Protein AF-A0A8H7GD10-F1 (afdb_monomer_lite)

pLDDT: mean 73.82, std 20.39, range [34.16, 98.69]

Sequence (227 aa):
MANTKSNLPPSYQVATPPPSPIRTHRPIDRIDDPHGEEPLRAGESSLTRLDVIKGLACLLAVFALSQIFFAALCTSTCQEKIENQTERELLSLRQSQEHERALLLEQNTLRERLREWDWKLKEEEQERRSLRWATPAEAKCTAYGVREYRAQLLNTAPYRFDWVDHCEKLPFTIHGHSLKTICCENVNGVSSSSLQPQAQTNAKCCCIRWYGGGGLLKATLYALLIL

Structure (mmCIF, N/CA/C/O backbone):
data_AF-A0A8H7GD10-F1
#
_entry.id   AF-A0A8H7GD10-F1
#
loop_
_atom_site.group_PDB
_atom_site.id
_atom_site.type_symbol
_atom_site.label_atom_id
_atom_site.label_alt_id
_atom_site.label_comp_id
_atom_site.label_asym_id
_atom_site.label_entity_id
_atom_site.label_seq_id
_atom_site.pdbx_PDB_ins_code
_atom_site.Cartn_x
_atom_site.Cartn_y
_atom_site.Cartn_z
_atom_site.occupancy
_atom_site.B_iso_or_equiv
_atom_site.auth_seq_id
_atom_site.auth_comp_id
_atom_site.auth_asym_id
_atom_site.auth_atom_id
_atom_site.pdbx_PDB_model_num
ATOM 1 N N . MET A 1 1 ? -4.730 -9.298 -29.998 1.00 40.53 1 MET A N 1
ATOM 2 C CA . MET A 1 1 ? -6.137 -9.199 -29.552 1.00 40.53 1 MET A CA 1
ATOM 3 C C . MET A 1 1 ? -6.275 -10.014 -28.274 1.00 40.53 1 MET A C 1
ATOM 5 O O . MET A 1 1 ? -6.390 -11.229 -28.345 1.00 40.53 1 MET A O 1
ATOM 9 N N . ALA A 1 2 ? -6.101 -9.373 -27.116 1.00 44.03 2 ALA A N 1
ATOM 10 C CA . ALA A 1 2 ? -6.136 -10.041 -25.817 1.00 44.03 2 ALA A CA 1
ATOM 11 C C . ALA A 1 2 ? -7.564 -10.000 -25.258 1.00 44.03 2 ALA A C 1
ATOM 13 O O . ALA A 1 2 ? -8.207 -8.955 -25.262 1.00 44.03 2 ALA A O 1
ATOM 14 N N . ASN A 1 3 ? -8.048 -11.169 -24.850 1.00 48.50 3 ASN A N 1
ATOM 15 C CA . ASN A 1 3 ? -9.418 -11.436 -24.441 1.00 48.50 3 ASN A CA 1
ATOM 16 C C . ASN A 1 3 ? -9.619 -10.989 -22.983 1.00 48.50 3 ASN A C 1
ATOM 18 O O . ASN A 1 3 ? -9.111 -11.621 -22.054 1.00 48.50 3 ASN A O 1
ATOM 22 N N . THR A 1 4 ? -10.311 -9.869 -22.787 1.00 50.81 4 THR A N 1
ATOM 23 C CA . THR A 1 4 ? -10.582 -9.271 -21.477 1.00 50.81 4 THR A CA 1
ATOM 24 C C . THR A 1 4 ? -11.680 -10.067 -20.767 1.00 50.81 4 THR A C 1
ATOM 26 O O . THR A 1 4 ? -12.866 -9.851 -20.997 1.00 50.81 4 THR A O 1
ATOM 29 N N . LYS A 1 5 ? -11.300 -11.014 -19.900 1.00 55.53 5 LYS A N 1
ATOM 30 C CA . LYS A 1 5 ? -12.234 -11.662 -18.965 1.00 55.53 5 LYS A CA 1
ATOM 31 C C . LYS A 1 5 ? -12.629 -10.658 -17.880 1.00 55.53 5 LYS A C 1
ATOM 33 O O . LYS A 1 5 ? -11.842 -10.355 -16.987 1.00 55.53 5 LYS A O 1
ATOM 38 N N . SER A 1 6 ? -13.844 -10.135 -17.978 1.00 61.00 6 SER A N 1
ATOM 39 C CA . SER A 1 6 ? -14.488 -9.305 -16.964 1.00 61.00 6 SER A CA 1
ATOM 40 C C . SER A 1 6 ? -14.843 -10.150 -15.736 1.00 61.00 6 SER A C 1
ATOM 42 O O . SER A 1 6 ? -15.789 -10.933 -15.745 1.00 61.00 6 SER A O 1
ATOM 44 N N . ASN A 1 7 ? -14.074 -9.983 -14.661 1.00 54.25 7 ASN A N 1
ATOM 45 C CA . ASN A 1 7 ? -14.437 -10.482 -13.339 1.00 54.25 7 ASN A CA 1
ATOM 46 C C . ASN A 1 7 ? -15.500 -9.548 -12.748 1.00 54.25 7 ASN A C 1
ATOM 48 O O . ASN A 1 7 ? -15.175 -8.488 -12.215 1.00 54.25 7 ASN A O 1
ATOM 52 N N . LEU A 1 8 ? -16.770 -9.920 -12.891 1.00 60.88 8 LEU A N 1
ATOM 53 C CA . LEU A 1 8 ? -17.861 -9.282 -12.158 1.00 60.88 8 LEU A CA 1
ATOM 54 C C . LEU A 1 8 ? -17.828 -9.745 -10.690 1.00 60.88 8 LEU A C 1
ATOM 56 O O . LEU A 1 8 ? -17.578 -10.928 -10.436 1.00 60.88 8 LEU A O 1
ATOM 60 N N . PRO A 1 9 ? -18.064 -8.841 -9.725 1.00 63.12 9 PRO A N 1
ATOM 61 C CA . PRO A 1 9 ? -18.109 -9.196 -8.315 1.00 63.12 9 PRO A CA 1
ATOM 62 C C . PRO A 1 9 ? -19.292 -10.136 -8.020 1.00 63.12 9 PRO A C 1
ATOM 64 O O . PRO A 1 9 ? -20.318 -10.078 -8.706 1.00 63.12 9 PRO A O 1
ATOM 67 N N . PRO A 1 10 ? -19.167 -11.008 -7.005 1.00 65.44 10 PRO A N 1
ATOM 68 C CA . PRO A 1 10 ? -20.225 -11.930 -6.627 1.00 65.44 10 PRO A CA 1
ATOM 69 C C . PRO A 1 10 ? -21.473 -11.155 -6.193 1.00 65.44 10 PRO A C 1
ATOM 71 O O . PRO A 1 10 ? -21.423 -10.291 -5.322 1.00 65.44 10 PRO A O 1
ATOM 74 N N . SER A 1 11 ? -22.599 -11.477 -6.827 1.00 62.00 11 SER A N 1
ATOM 75 C CA . SER A 1 11 ? -23.921 -10.973 -6.465 1.00 62.00 11 SER A CA 1
ATOM 76 C C . SER A 1 11 ? -24.238 -11.375 -5.026 1.00 62.00 11 SER A C 1
ATOM 78 O O . SER A 1 11 ? -24.472 -12.551 -4.747 1.00 62.00 11 SER A O 1
ATOM 80 N N . TYR A 1 12 ? -24.256 -10.405 -4.114 1.00 61.69 12 TYR A N 1
ATOM 81 C CA . TYR A 1 12 ? -24.679 -10.613 -2.735 1.00 61.69 12 TYR A CA 1
ATOM 82 C C . TYR A 1 12 ? -26.154 -11.027 -2.727 1.00 61.69 12 TYR A C 1
ATOM 84 O O . TYR A 1 12 ? -27.037 -10.239 -3.066 1.00 61.69 12 TYR A O 1
ATOM 92 N N . GLN A 1 13 ? -26.423 -12.288 -2.390 1.00 59.84 13 GLN A N 1
ATOM 93 C CA . GLN A 1 13 ? -27.781 -12.748 -2.136 1.00 59.84 13 GLN A CA 1
ATOM 94 C C . GLN A 1 13 ? -28.271 -12.094 -0.843 1.00 59.84 13 GLN A C 1
ATOM 96 O O . GLN A 1 13 ? -27.639 -12.207 0.206 1.00 59.84 13 GLN A O 1
ATOM 101 N N . VAL A 1 14 ? -29.386 -11.377 -0.947 1.00 66.06 14 VAL A N 1
ATOM 102 C CA . VAL A 1 14 ? -30.083 -10.763 0.182 1.00 66.06 14 VAL A CA 1
ATOM 103 C C . VAL A 1 14 ? -30.552 -11.885 1.104 1.00 66.06 14 VAL A C 1
ATOM 105 O O . VAL A 1 14 ? -31.420 -12.673 0.735 1.00 66.06 14 VAL A O 1
ATOM 108 N N . ALA A 1 15 ? -29.943 -11.983 2.285 1.00 65.25 15 ALA A N 1
ATOM 109 C CA . ALA A 1 15 ? -30.348 -12.937 3.304 1.00 65.25 15 ALA A CA 1
ATOM 110 C C . ALA A 1 15 ? -31.759 -12.584 3.796 1.00 65.25 15 ALA A C 1
ATOM 112 O O . ALA A 1 15 ? -31.995 -11.503 4.338 1.00 65.25 15 ALA A O 1
ATOM 113 N N . THR A 1 16 ? -32.703 -13.494 3.578 1.00 71.69 16 THR A N 1
ATOM 114 C CA . THR A 1 16 ? -34.076 -13.390 4.072 1.00 71.69 16 THR A CA 1
ATOM 115 C C . THR A 1 16 ? -34.060 -13.386 5.607 1.00 71.69 16 THR A C 1
ATOM 117 O O . THR A 1 16 ? -33.412 -14.253 6.199 1.00 71.69 16 THR A O 1
ATOM 120 N N . PRO A 1 17 ? -34.741 -12.440 6.280 1.00 74.81 17 PRO A N 1
ATOM 121 C CA . PRO A 1 17 ? -34.767 -12.398 7.736 1.00 74.81 17 PRO A CA 1
ATOM 122 C C . PRO A 1 17 ? -35.450 -13.648 8.320 1.00 74.81 17 PRO A C 1
ATOM 124 O O . PRO A 1 17 ? -36.384 -14.181 7.713 1.00 74.81 17 PRO A O 1
ATOM 127 N N . PRO A 1 18 ? -35.004 -14.122 9.497 1.00 73.44 18 PRO A N 1
ATOM 128 C CA . PRO A 1 18 ? -35.595 -15.280 10.151 1.00 73.44 18 PRO A CA 1
ATOM 129 C C . PRO A 1 18 ? -37.051 -15.004 10.574 1.00 73.44 18 PRO A C 1
ATOM 131 O O . PRO A 1 18 ? -37.383 -13.875 10.950 1.00 73.44 18 PRO A O 1
ATOM 134 N N . PRO A 1 19 ? -37.929 -16.023 10.538 1.00 67.38 19 PRO A N 1
ATOM 135 C CA . PRO A 1 19 ? -39.323 -15.884 10.940 1.00 67.38 19 PRO A CA 1
ATOM 136 C C . PRO A 1 19 ? -39.430 -15.532 12.428 1.00 67.38 19 PRO A C 1
ATOM 138 O O . PRO A 1 19 ? -38.751 -16.111 13.277 1.00 67.38 19 PRO A O 1
ATOM 141 N N . SER A 1 20 ? -40.294 -14.567 12.746 1.00 65.62 20 SER A N 1
ATOM 142 C CA . SER A 1 20 ? -40.543 -14.128 14.119 1.00 65.62 20 SER A CA 1
ATOM 143 C C . SER A 1 20 ? -41.147 -15.256 14.971 1.00 65.62 20 SER A C 1
ATOM 145 O O . SER A 1 20 ? -41.990 -16.008 14.474 1.00 65.62 20 SER A O 1
ATOM 147 N N . PRO A 1 21 ? -40.769 -15.377 16.257 1.00 62.06 21 PRO A N 1
ATOM 148 C CA . PRO A 1 21 ? -41.297 -16.416 17.130 1.00 62.06 21 PRO A CA 1
ATOM 149 C C . PRO A 1 21 ? -42.797 -16.221 17.387 1.00 62.06 21 PRO A C 1
ATOM 151 O O . PRO A 1 21 ? -43.257 -15.162 17.817 1.00 62.06 21 PRO A O 1
ATOM 154 N N . ILE A 1 22 ? -43.548 -17.288 17.117 1.00 57.91 22 ILE A N 1
ATOM 155 C CA . ILE A 1 22 ? -44.984 -17.420 17.357 1.00 57.91 22 ILE A CA 1
ATOM 156 C C . ILE A 1 22 ? -45.250 -17.280 18.859 1.00 57.91 22 ILE A C 1
ATOM 158 O O . ILE A 1 22 ? -44.758 -18.053 19.680 1.00 57.91 22 ILE A O 1
ATOM 162 N N . ARG A 1 23 ? -46.048 -16.271 19.213 1.00 52.22 23 ARG A N 1
ATOM 163 C CA . ARG A 1 23 ? -46.480 -15.972 20.579 1.00 52.22 23 ARG A CA 1
ATOM 164 C C . ARG A 1 23 ? -47.539 -16.994 21.002 1.00 52.22 23 ARG A C 1
ATOM 166 O O . ARG A 1 23 ? -48.714 -16.851 20.677 1.00 52.22 23 ARG A O 1
ATOM 173 N N . THR A 1 24 ? -47.131 -18.039 21.714 1.00 54.97 24 THR A N 1
ATOM 174 C CA . THR A 1 24 ? -48.051 -18.992 22.348 1.00 54.97 24 THR A CA 1
ATOM 175 C C . THR A 1 24 ? -48.805 -18.307 23.487 1.00 54.97 24 THR A C 1
ATOM 177 O O . THR A 1 24 ? -48.243 -18.034 24.548 1.00 54.97 24 THR A O 1
ATOM 180 N N . HIS A 1 25 ? -50.085 -18.015 23.255 1.00 51.34 25 HIS A N 1
ATOM 181 C CA . HIS A 1 25 ? -51.043 -17.649 24.293 1.00 51.34 25 HIS A CA 1
ATOM 182 C C . HIS A 1 25 ? -51.249 -18.840 25.238 1.00 51.34 25 HIS A C 1
ATOM 184 O O . HIS A 1 25 ? -51.615 -19.928 24.795 1.00 51.34 25 HIS A O 1
ATOM 190 N N . ARG A 1 26 ? -51.005 -18.639 26.537 1.00 51.25 26 ARG A N 1
ATOM 191 C CA . ARG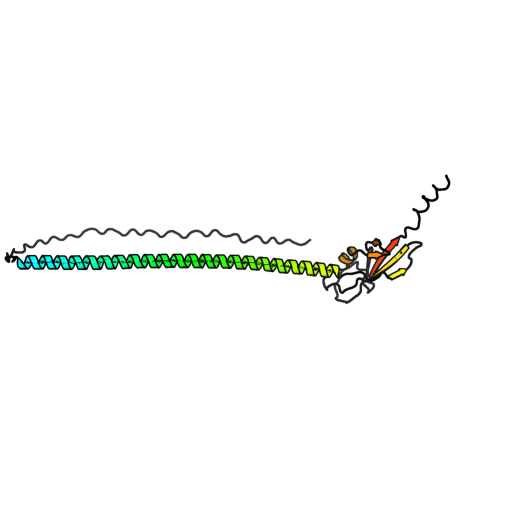 A 1 26 ? -51.349 -19.610 27.583 1.00 51.25 26 ARG A CA 1
ATOM 192 C C . ARG A 1 26 ? -52.817 -19.409 28.002 1.00 51.25 26 ARG A C 1
ATOM 194 O O . ARG A 1 26 ? -53.227 -18.251 28.110 1.00 51.25 26 ARG A O 1
ATOM 201 N N . PRO A 1 27 ? -53.595 -20.480 28.241 1.00 58.16 27 PRO A N 1
ATOM 202 C CA . PRO A 1 27 ? -54.979 -20.377 28.696 1.00 58.16 27 PRO A CA 1
ATOM 203 C C . PRO A 1 27 ? -55.053 -19.877 30.143 1.00 58.16 27 PRO A C 1
ATOM 205 O O . PRO A 1 27 ? -54.212 -20.218 30.973 1.00 58.16 27 PRO A O 1
ATOM 208 N N . ILE A 1 28 ? -56.069 -19.063 30.418 1.00 55.00 28 ILE A N 1
ATOM 209 C CA . ILE A 1 28 ? -56.506 -18.673 31.758 1.00 55.00 28 ILE A CA 1
ATOM 210 C C . ILE A 1 28 ? -57.420 -19.796 32.251 1.00 55.00 28 ILE A C 1
ATOM 212 O O . ILE A 1 28 ? -58.534 -19.923 31.743 1.00 55.00 28 ILE A O 1
ATOM 216 N N . ASP A 1 29 ? -56.955 -20.600 33.207 1.00 53.78 29 ASP A N 1
ATOM 217 C CA . ASP A 1 29 ? -57.815 -21.569 33.885 1.00 53.78 29 ASP A CA 1
ATOM 218 C C . ASP A 1 29 ? -58.646 -20.887 34.977 1.00 53.78 29 ASP A C 1
ATOM 220 O O . ASP A 1 29 ? -58.156 -20.105 35.797 1.00 53.78 29 ASP A O 1
ATOM 224 N N . ARG A 1 30 ? -59.946 -21.176 34.907 1.00 49.59 30 ARG A N 1
ATOM 225 C CA . ARG A 1 30 ? -61.011 -20.790 35.829 1.00 49.59 30 ARG A CA 1
ATOM 226 C C . ARG A 1 30 ? -60.992 -21.676 37.078 1.00 49.59 30 ARG A C 1
ATOM 228 O O . ARG A 1 30 ? -60.837 -22.880 36.954 1.00 49.59 30 ARG A O 1
ATOM 235 N N . ILE A 1 31 ? -61.257 -21.021 38.212 1.00 57.16 31 ILE A N 1
ATOM 236 C CA . ILE A 1 31 ? -62.221 -21.352 39.281 1.00 57.16 31 ILE A CA 1
ATOM 237 C C . ILE A 1 31 ? -62.371 -22.837 39.644 1.00 57.16 31 ILE A C 1
ATOM 239 O O . ILE A 1 31 ? -62.958 -23.583 38.874 1.00 57.16 31 ILE A O 1
ATOM 243 N N . ASP A 1 32 ? -62.046 -23.162 40.899 1.00 47.16 32 ASP A N 1
ATOM 244 C CA . ASP A 1 32 ? -62.873 -24.055 41.716 1.00 47.16 32 ASP A CA 1
ATOM 245 C C . ASP A 1 32 ? -62.909 -23.551 43.170 1.00 47.16 32 ASP A C 1
ATOM 247 O O . ASP A 1 32 ? -61.897 -23.500 43.870 1.00 47.16 32 ASP A O 1
ATOM 251 N N . ASP A 1 33 ? -64.110 -23.138 43.575 1.00 54.00 33 ASP A N 1
ATOM 252 C CA . ASP A 1 33 ? -64.571 -22.935 44.949 1.00 54.00 33 ASP A CA 1
ATOM 253 C C . ASP A 1 33 ? -64.961 -24.304 45.533 1.00 54.00 33 ASP A C 1
ATOM 255 O O . ASP A 1 33 ? -65.672 -25.063 44.864 1.00 54.00 33 ASP A O 1
ATOM 259 N N . PRO A 1 34 ? -64.625 -24.598 46.800 1.00 52.78 34 PRO A N 1
ATOM 260 C CA . PRO A 1 34 ? -65.570 -25.354 47.605 1.00 52.78 34 PRO A CA 1
ATOM 261 C C . PRO A 1 34 ? -65.813 -24.719 48.976 1.00 52.78 34 PRO A C 1
ATOM 263 O O . PRO A 1 34 ? -64.940 -24.628 49.838 1.00 52.78 34 PRO A O 1
ATOM 266 N N . HIS A 1 35 ? -67.086 -24.371 49.152 1.00 49.62 35 HIS A N 1
ATOM 267 C CA . HIS A 1 35 ? -67.818 -24.255 50.405 1.00 49.62 35 HIS A CA 1
ATOM 268 C C . HIS A 1 35 ? -67.380 -25.262 51.482 1.00 49.62 35 HIS A C 1
ATOM 270 O O . HIS A 1 35 ? -67.315 -26.467 51.239 1.00 49.62 35 HIS A O 1
ATOM 276 N N . GLY A 1 36 ? -67.244 -24.759 52.710 1.00 41.09 36 GLY A N 1
ATOM 277 C CA . GLY A 1 36 ? -67.114 -25.563 53.922 1.00 41.09 36 GLY A CA 1
ATOM 278 C C . GLY A 1 36 ? -66.965 -24.697 55.171 1.00 41.09 36 GLY A C 1
ATOM 279 O O . GLY A 1 36 ? -65.966 -24.807 55.870 1.00 41.09 36 GLY A O 1
ATOM 280 N N . GLU A 1 37 ? -67.919 -23.795 55.427 1.00 46.31 37 GLU A N 1
ATOM 281 C CA . GLU A 1 37 ? -67.976 -23.062 56.696 1.00 46.31 37 GLU A CA 1
ATOM 282 C C . GLU A 1 37 ? -68.413 -24.004 57.826 1.00 46.31 37 GLU A C 1
ATOM 284 O O . GLU A 1 37 ? -69.569 -24.422 57.909 1.00 46.31 37 GLU A O 1
ATOM 289 N N . GLU A 1 38 ? -67.466 -24.331 58.700 1.00 58.03 38 GLU A N 1
ATOM 290 C CA . GLU A 1 38 ? -67.685 -24.991 59.983 1.00 58.03 38 GLU A CA 1
ATOM 291 C C . GLU A 1 38 ? -67.627 -23.915 61.091 1.00 58.03 38 GLU A C 1
ATOM 293 O O . GLU A 1 38 ? -66.657 -23.151 61.152 1.00 58.03 38 GLU A O 1
ATOM 298 N N . PRO A 1 39 ? -68.642 -23.783 61.967 1.00 51.09 39 PRO A N 1
ATOM 299 C CA . PRO A 1 39 ? -68.667 -22.731 62.977 1.00 51.09 39 PRO A CA 1
ATOM 300 C C . PRO A 1 39 ? -67.701 -23.069 64.120 1.00 51.09 39 PRO A C 1
ATOM 302 O O . PRO A 1 39 ? -68.032 -23.794 65.063 1.00 51.09 39 PRO A O 1
ATOM 305 N N . LEU A 1 40 ? -66.488 -22.518 64.049 1.00 48.72 40 LEU A N 1
ATOM 306 C CA . LEU A 1 40 ? -65.512 -22.563 65.134 1.00 48.72 40 LEU A CA 1
ATOM 307 C C . LEU A 1 40 ? -66.053 -21.794 66.348 1.00 48.72 40 LEU A C 1
ATOM 309 O O . LEU A 1 40 ? -66.203 -20.572 66.336 1.00 48.72 40 LEU A O 1
ATOM 313 N N . ARG A 1 41 ? -66.347 -22.542 67.416 1.00 46.97 41 ARG A N 1
ATOM 314 C CA . ARG A 1 41 ? -66.673 -22.033 68.752 1.00 46.97 41 ARG A CA 1
ATOM 315 C C . ARG A 1 41 ? -65.648 -20.985 69.195 1.00 46.97 41 ARG A C 1
ATOM 317 O O . ARG A 1 41 ? -64.475 -21.303 69.383 1.00 46.97 41 ARG A O 1
ATOM 324 N N . ALA A 1 42 ? -66.125 -19.767 69.439 1.00 44.66 42 ALA A N 1
ATOM 325 C CA . ALA A 1 42 ? -65.369 -18.696 70.071 1.00 44.66 42 ALA A CA 1
ATOM 326 C C . ALA A 1 42 ? -65.052 -19.066 71.529 1.00 44.66 42 ALA A C 1
ATOM 328 O O . ALA A 1 42 ? -65.874 -18.910 72.430 1.00 44.66 42 ALA A O 1
ATOM 329 N N . GLY A 1 43 ? -63.853 -19.600 71.755 1.00 52.34 43 GLY A N 1
ATOM 330 C CA . GLY A 1 43 ? -63.226 -19.589 73.068 1.00 52.34 43 GLY A CA 1
ATOM 331 C C . GLY A 1 43 ? -62.655 -18.198 73.308 1.00 52.34 43 GLY A C 1
ATOM 332 O O . GLY A 1 43 ? -61.598 -17.871 72.775 1.00 52.34 43 GLY A O 1
ATOM 333 N N . GLU A 1 44 ? -63.359 -17.373 74.081 1.00 49.78 44 GLU A N 1
ATOM 334 C CA . GLU A 1 44 ? -62.864 -16.083 74.567 1.00 49.78 44 GLU A CA 1
ATOM 335 C C . GLU A 1 44 ? -61.722 -16.312 75.568 1.00 49.78 44 GLU A C 1
ATOM 337 O O . GLU A 1 44 ? -61.888 -16.266 76.785 1.00 49.78 44 GLU A O 1
ATOM 342 N N . SER A 1 45 ? -60.524 -16.585 75.060 1.00 59.41 45 SER A N 1
ATOM 343 C CA . SER A 1 45 ? -59.304 -16.403 75.836 1.00 59.41 45 SER A CA 1
ATOM 344 C C . SER A 1 45 ? -59.061 -14.900 75.957 1.00 59.41 45 SER A C 1
ATOM 346 O O . SER A 1 45 ? -58.764 -14.238 74.962 1.00 59.41 45 SER A O 1
ATOM 348 N N . SER A 1 46 ? -59.221 -14.355 77.163 1.00 58.81 46 SER A N 1
ATOM 349 C CA . SER A 1 46 ? -58.993 -12.944 77.474 1.00 58.81 46 SER A CA 1
ATOM 350 C C . SER A 1 46 ? -57.566 -12.540 77.099 1.00 58.81 46 SER A C 1
ATOM 352 O O . SER A 1 46 ? -56.610 -12.842 77.816 1.00 58.81 46 SER A O 1
ATOM 354 N N . LEU A 1 47 ? -57.436 -11.878 75.952 1.00 68.31 47 LEU A N 1
ATOM 355 C CA . LEU A 1 47 ? -56.176 -11.404 75.402 1.00 68.31 47 LEU A CA 1
ATOM 356 C C . LEU A 1 47 ? -55.550 -10.409 76.387 1.00 68.31 47 LEU A C 1
ATOM 358 O O . LEU A 1 47 ? -56.086 -9.322 76.620 1.00 68.31 47 LEU A O 1
ATOM 362 N N . THR A 1 48 ? -54.431 -10.774 77.009 1.00 82.62 48 THR A N 1
ATOM 363 C CA . THR A 1 48 ? -53.765 -9.864 77.942 1.00 82.62 48 THR A CA 1
ATOM 364 C C . THR A 1 48 ? -53.043 -8.771 77.150 1.00 82.62 48 THR A C 1
ATOM 366 O O . THR A 1 48 ? -52.529 -9.008 76.056 1.00 82.62 48 THR A O 1
ATOM 369 N N . ARG A 1 49 ? -52.962 -7.542 77.683 1.00 87.00 49 ARG A N 1
ATOM 370 C CA . ARG A 1 49 ? -52.240 -6.422 77.032 1.00 87.00 49 ARG A CA 1
ATOM 371 C C . ARG A 1 49 ? -50.807 -6.785 76.617 1.00 87.00 49 ARG A C 1
ATOM 373 O O . ARG A 1 49 ? -50.290 -6.226 75.654 1.00 87.00 49 ARG A O 1
ATOM 380 N N . LEU A 1 50 ? -50.170 -7.703 77.341 1.00 89.56 50 LEU A N 1
ATOM 381 C CA . LEU A 1 50 ? -48.813 -8.159 77.064 1.00 89.56 50 LEU A CA 1
ATOM 382 C C . LEU A 1 50 ? -48.726 -8.967 75.759 1.00 89.56 50 LEU A C 1
ATOM 384 O O . LEU A 1 50 ? -47.754 -8.821 75.019 1.00 89.56 50 LEU A O 1
ATOM 388 N N . ASP A 1 51 ? -49.743 -9.772 75.452 1.00 88.62 51 ASP A N 1
ATOM 389 C CA . ASP A 1 51 ? -49.791 -10.584 74.231 1.00 88.62 51 ASP A CA 1
ATOM 390 C C . ASP A 1 51 ? -49.958 -9.703 72.988 1.00 88.62 51 ASP A C 1
ATOM 392 O O . ASP A 1 51 ? -49.319 -9.941 71.963 1.00 88.62 51 ASP A O 1
ATOM 396 N N . VAL A 1 52 ? -50.713 -8.606 73.113 1.00 90.94 52 VAL A N 1
ATOM 397 C CA . VAL A 1 52 ? -50.847 -7.586 72.059 1.00 90.94 52 VAL A CA 1
ATOM 398 C C . VAL A 1 52 ? -49.505 -6.913 71.764 1.00 90.94 52 VAL A C 1
ATOM 400 O O . VAL A 1 52 ? -49.126 -6.769 70.602 1.00 90.94 52 VAL A O 1
ATOM 403 N N . ILE A 1 53 ? -48.753 -6.532 72.804 1.00 94.06 53 ILE A N 1
ATOM 404 C CA . ILE A 1 53 ? -47.437 -5.890 72.644 1.00 94.06 53 ILE A CA 1
ATOM 405 C C . ILE A 1 53 ? -46.451 -6.842 71.956 1.00 94.06 53 ILE A C 1
ATOM 407 O O . ILE A 1 53 ? -45.746 -6.433 71.032 1.00 94.06 53 ILE A O 1
ATOM 411 N N . LYS A 1 54 ? -46.421 -8.118 72.359 1.00 93.88 54 LYS A N 1
ATOM 412 C CA . LYS A 1 54 ? -45.575 -9.138 71.719 1.00 93.88 54 LYS A CA 1
ATOM 413 C C . LYS A 1 54 ? -45.962 -9.364 70.258 1.00 93.88 54 LYS A C 1
ATOM 415 O O . LYS A 1 54 ? -45.076 -9.457 69.411 1.00 93.88 54 LYS A O 1
ATOM 420 N N . GLY A 1 55 ? -47.261 -9.399 69.956 1.00 94.44 55 GLY A N 1
ATOM 421 C CA . GLY A 1 55 ? -47.765 -9.512 68.587 1.00 94.44 55 GLY A CA 1
ATOM 422 C C . GLY A 1 55 ? -47.309 -8.351 67.701 1.00 94.44 55 GLY A C 1
ATOM 423 O O . GLY A 1 55 ? -46.759 -8.578 66.626 1.00 94.44 55 GLY A O 1
ATOM 424 N N . LEU A 1 56 ? -47.445 -7.110 68.179 1.00 95.56 56 LEU A N 1
ATOM 425 C CA . LEU A 1 56 ? -46.983 -5.919 67.456 1.00 95.56 56 LEU A CA 1
ATOM 426 C C . LEU A 1 56 ? -45.463 -5.914 67.249 1.00 95.56 56 LEU A C 1
ATOM 428 O O . LEU A 1 56 ? -44.999 -5.627 66.148 1.00 95.56 56 LEU A O 1
ATOM 432 N N . ALA A 1 57 ? -44.686 -6.273 68.274 1.00 96.56 57 ALA A N 1
ATOM 433 C CA . ALA A 1 57 ? -43.233 -6.381 68.153 1.00 96.56 57 ALA A CA 1
ATOM 434 C C . ALA A 1 57 ? -42.822 -7.447 67.120 1.00 96.56 57 ALA A C 1
ATOM 436 O O . ALA A 1 57 ? -41.914 -7.215 66.321 1.00 96.56 57 ALA A O 1
ATOM 437 N N . CYS A 1 58 ? -43.520 -8.586 67.087 1.00 96.94 58 CYS A N 1
ATOM 438 C CA . CYS A 1 58 ? -43.295 -9.639 66.099 1.00 96.94 58 CYS A CA 1
ATOM 439 C C . CYS A 1 58 ? -43.628 -9.164 64.675 1.00 96.94 58 CYS A C 1
ATOM 441 O O . CYS A 1 58 ? -42.819 -9.346 63.767 1.00 96.94 58 CYS A O 1
ATOM 443 N N . LEU A 1 59 ? -44.760 -8.478 64.484 1.00 96.44 59 LEU A N 1
ATOM 444 C CA . LEU A 1 59 ? -45.144 -7.912 63.187 1.00 96.44 59 LEU A CA 1
ATOM 445 C C . LEU A 1 59 ? -44.126 -6.886 62.676 1.00 96.44 59 LEU A C 1
ATOM 447 O O . LEU A 1 59 ? -43.764 -6.923 61.502 1.00 96.44 59 LEU A O 1
ATOM 451 N N . LEU A 1 60 ? -43.620 -6.009 63.549 1.00 97.06 60 LEU A N 1
ATOM 452 C CA . LEU A 1 60 ? -42.577 -5.046 63.187 1.00 97.06 60 LEU A CA 1
ATOM 453 C C . LEU A 1 60 ? -41.272 -5.742 62.784 1.00 97.06 60 LEU A C 1
ATOM 455 O O . LEU A 1 60 ? -40.649 -5.343 61.801 1.00 97.06 60 LEU A O 1
ATOM 459 N N . ALA A 1 61 ? -40.879 -6.799 63.498 1.00 97.75 61 ALA A N 1
ATOM 460 C CA . ALA A 1 61 ? -39.696 -7.583 63.156 1.00 97.75 61 ALA A CA 1
ATOM 461 C C . ALA A 1 61 ? -39.848 -8.283 61.795 1.00 97.75 61 ALA A C 1
ATOM 463 O O . ALA A 1 61 ? -38.948 -8.202 60.961 1.00 97.75 61 ALA A O 1
ATOM 464 N N . VAL A 1 62 ? -40.998 -8.911 61.530 1.00 97.19 62 VAL A N 1
ATOM 465 C CA . VAL A 1 62 ? -41.287 -9.556 60.236 1.00 97.19 62 VAL A CA 1
ATOM 466 C C . VAL A 1 62 ? -41.311 -8.529 59.107 1.00 97.19 62 VAL A C 1
ATOM 468 O O . VAL A 1 62 ? -40.722 -8.765 58.054 1.00 97.19 62 VAL A O 1
ATOM 471 N N . PHE A 1 63 ? -41.929 -7.367 59.328 1.00 96.94 63 PHE A N 1
ATOM 472 C CA . PHE A 1 63 ? -41.943 -6.291 58.343 1.00 96.94 63 PHE A CA 1
ATOM 473 C C . PHE A 1 63 ? -40.522 -5.813 58.023 1.00 96.94 63 PHE A C 1
ATOM 475 O O . PHE A 1 63 ? -40.159 -5.763 56.848 1.00 96.94 63 PHE A O 1
ATOM 482 N N . ALA A 1 64 ? -39.693 -5.550 59.038 1.00 97.38 64 ALA A N 1
ATOM 483 C CA . ALA A 1 64 ? -38.301 -5.143 58.849 1.00 97.38 64 ALA A CA 1
ATOM 484 C C . ALA A 1 64 ? -37.488 -6.195 58.075 1.00 97.38 64 ALA A C 1
ATOM 486 O O . ALA A 1 64 ? -36.781 -5.851 57.129 1.00 97.38 64 ALA A O 1
ATOM 487 N N . LEU A 1 65 ? -37.638 -7.480 58.412 1.00 96.75 65 LEU A N 1
ATOM 488 C CA . LEU A 1 65 ? -36.988 -8.573 57.684 1.00 96.75 65 LEU A CA 1
ATOM 489 C C . LEU A 1 65 ? -37.477 -8.668 56.232 1.00 96.75 65 LEU A C 1
ATOM 491 O O . LEU A 1 65 ? -36.662 -8.880 55.336 1.00 96.75 65 LEU A O 1
ATOM 495 N N . SER A 1 66 ? -38.771 -8.450 55.978 1.00 96.00 66 SER A N 1
ATOM 496 C CA . SER A 1 66 ? -39.312 -8.433 54.613 1.00 96.00 66 SER A CA 1
ATOM 497 C C . SER A 1 66 ? -38.731 -7.290 53.780 1.00 96.00 66 SER A C 1
ATOM 499 O O . SER A 1 66 ? -38.386 -7.499 52.621 1.00 96.00 66 SER A O 1
ATOM 501 N N . GLN A 1 67 ? -38.542 -6.109 54.380 1.00 96.00 67 GLN A N 1
ATOM 502 C CA . GLN A 1 67 ? -37.958 -4.952 53.701 1.00 96.00 67 GLN A CA 1
ATOM 503 C C . GLN A 1 67 ? -36.481 -5.185 53.379 1.00 96.00 67 GLN A C 1
ATOM 505 O O . GLN A 1 67 ? -36.038 -4.878 52.275 1.00 96.00 67 GLN A O 1
ATOM 510 N N . ILE A 1 68 ? -35.726 -5.786 54.305 1.00 96.00 68 ILE A N 1
ATOM 511 C CA . ILE A 1 68 ? -34.324 -6.164 54.071 1.00 96.00 68 ILE A CA 1
ATOM 512 C C . ILE A 1 68 ? -34.231 -7.193 52.939 1.00 96.00 68 ILE A C 1
ATOM 514 O O . ILE A 1 68 ? -33.408 -7.046 52.036 1.00 96.00 68 ILE A O 1
ATOM 518 N N . PHE A 1 69 ? -35.092 -8.212 52.953 1.00 95.56 69 PHE A N 1
ATOM 519 C CA . PHE A 1 69 ? -35.116 -9.237 51.913 1.00 95.56 69 PHE A CA 1
ATOM 520 C C . PHE A 1 69 ? -35.489 -8.654 50.544 1.00 95.56 69 PHE A C 1
ATOM 522 O O . PHE A 1 69 ? -34.827 -8.937 49.547 1.00 95.56 69 PHE A O 1
ATOM 529 N N . PHE A 1 70 ? -36.498 -7.782 50.493 1.00 94.81 70 PHE A N 1
ATOM 530 C CA . PHE A 1 70 ? -36.905 -7.115 49.259 1.00 94.81 70 PHE A CA 1
ATOM 531 C C . PHE A 1 70 ? -35.806 -6.190 48.718 1.00 94.81 70 PHE A C 1
ATOM 533 O O . PHE A 1 70 ? -35.531 -6.195 47.519 1.00 94.81 70 PHE A O 1
ATOM 540 N N . ALA A 1 71 ? -35.117 -5.452 49.593 1.00 94.44 71 ALA A N 1
ATOM 541 C CA . ALA A 1 71 ? -33.963 -4.646 49.209 1.00 94.44 71 ALA A CA 1
ATOM 542 C C . ALA A 1 71 ? -32.832 -5.510 48.624 1.00 94.44 71 ALA A C 1
ATOM 544 O O . ALA A 1 71 ? -32.274 -5.144 47.592 1.00 94.44 71 ALA A O 1
ATOM 545 N N . ALA A 1 72 ? -32.542 -6.673 49.219 1.00 94.12 72 ALA A N 1
ATOM 546 C CA . ALA A 1 72 ? -31.518 -7.598 48.729 1.00 94.12 72 ALA A CA 1
ATOM 547 C C . ALA A 1 72 ? -31.860 -8.218 47.357 1.00 94.12 72 ALA A C 1
ATOM 549 O O . ALA A 1 72 ? -30.982 -8.371 46.510 1.00 94.12 72 ALA A O 1
ATOM 550 N N . LEU A 1 73 ? -33.134 -8.539 47.104 1.00 94.00 73 LEU A N 1
ATOM 551 C CA . LEU A 1 73 ? -33.581 -9.024 45.790 1.00 94.00 73 LEU A CA 1
ATOM 552 C C . LEU A 1 73 ? -33.539 -7.924 44.715 1.00 94.00 73 LEU A C 1
ATOM 554 O O . LEU A 1 73 ? -33.208 -8.175 43.552 1.00 94.00 73 LEU A O 1
ATOM 558 N N . CYS A 1 74 ? -33.852 -6.682 45.090 1.00 93.25 74 CYS A N 1
ATOM 559 C CA . CYS A 1 74 ? -33.741 -5.541 44.183 1.00 93.25 74 CYS A CA 1
ATOM 560 C C . CYS A 1 74 ? -32.280 -5.227 43.830 1.00 93.25 74 CYS A C 1
ATOM 562 O O . CYS A 1 74 ? -31.990 -4.913 42.676 1.00 93.25 74 CYS A O 1
ATOM 564 N N . THR A 1 75 ? -31.338 -5.330 44.774 1.00 93.88 75 THR A N 1
ATOM 565 C CA . THR A 1 75 ? -29.919 -5.092 44.468 1.00 93.88 75 THR A CA 1
ATOM 566 C C . THR A 1 75 ? -29.335 -6.180 43.572 1.00 93.88 75 THR A C 1
ATOM 568 O O . THR A 1 75 ? -28.586 -5.838 42.658 1.00 93.88 75 THR A O 1
ATOM 571 N N . SER A 1 76 ? -29.712 -7.454 43.744 1.00 92.31 76 SER A N 1
ATOM 572 C CA . SER A 1 76 ? -29.187 -8.546 42.908 1.00 92.31 76 SER A CA 1
ATOM 573 C C . SER A 1 76 ? -29.607 -8.415 41.440 1.00 92.31 76 SER A C 1
ATOM 575 O O . SER A 1 76 ? -28.778 -8.543 40.543 1.00 92.31 76 SER A O 1
ATOM 577 N N . THR A 1 77 ? -30.877 -8.091 41.183 1.00 91.25 77 THR A N 1
ATOM 578 C CA . THR A 1 77 ? -31.401 -7.915 39.815 1.00 91.25 77 THR A CA 1
ATOM 579 C C . THR A 1 77 ? -30.865 -6.650 39.141 1.00 91.25 77 THR A C 1
ATOM 581 O O . THR A 1 77 ? -30.562 -6.659 37.946 1.00 91.25 77 THR A O 1
ATOM 584 N N . CYS A 1 78 ? -30.682 -5.563 39.898 1.00 93.00 78 CYS A N 1
ATOM 585 C CA . CYS A 1 78 ? -30.006 -4.366 39.399 1.00 93.00 78 CYS A CA 1
ATOM 586 C C . CYS A 1 78 ? -28.533 -4.639 39.067 1.00 93.00 78 CYS A C 1
ATOM 588 O O . CYS A 1 78 ? -28.053 -4.173 38.033 1.00 93.00 78 CYS A O 1
ATOM 590 N N . GLN A 1 79 ? -27.829 -5.407 39.901 1.00 95.25 79 GLN A N 1
ATOM 591 C CA . GLN A 1 79 ? -26.419 -5.737 39.698 1.00 95.25 79 GLN A CA 1
ATOM 592 C C . GLN A 1 79 ? -26.211 -6.590 38.441 1.00 95.25 79 GLN A C 1
ATOM 594 O O . GLN A 1 79 ? -25.373 -6.242 37.612 1.00 95.25 79 GLN A O 1
ATOM 599 N N . GLU A 1 80 ? -27.032 -7.623 38.240 1.00 95.19 80 GLU A N 1
ATOM 600 C CA . GLU A 1 80 ? -26.988 -8.460 37.033 1.00 95.19 80 GLU A CA 1
ATOM 601 C C . GLU A 1 80 ? -27.228 -7.635 35.758 1.00 95.19 80 GLU A C 1
ATOM 603 O O . GLU A 1 80 ? -26.587 -7.840 34.724 1.00 95.19 80 GLU A O 1
ATOM 608 N N . LYS A 1 81 ? -28.136 -6.655 35.811 1.00 95.06 81 LYS A N 1
ATOM 609 C CA . LYS A 1 81 ? -28.411 -5.791 34.659 1.00 95.06 81 LYS A CA 1
ATOM 610 C C . LYS A 1 81 ? -27.237 -4.866 34.336 1.00 95.06 81 LYS A C 1
ATOM 612 O O . LYS A 1 81 ? -26.946 -4.664 33.157 1.00 95.06 81 LYS A O 1
ATOM 617 N N . ILE A 1 82 ? -26.578 -4.317 35.356 1.00 96.81 82 ILE A N 1
ATOM 618 C CA . ILE A 1 82 ? -25.393 -3.468 35.185 1.00 96.81 82 ILE A CA 1
ATOM 619 C C . ILE A 1 82 ? -24.248 -4.290 34.592 1.00 96.81 82 ILE A C 1
ATOM 621 O O . ILE A 1 82 ? -23.646 -3.859 33.612 1.00 96.81 82 ILE A O 1
ATOM 625 N N . GLU A 1 83 ? -23.989 -5.489 35.115 1.00 97.00 83 GLU A N 1
ATOM 626 C CA . GLU A 1 83 ? -22.927 -6.372 34.619 1.00 97.00 83 GLU A CA 1
ATOM 627 C C . GLU A 1 83 ? -23.149 -6.744 33.148 1.00 97.00 83 GLU A C 1
ATOM 629 O O . GLU A 1 83 ? -22.279 -6.500 32.311 1.00 97.00 83 GLU A O 1
ATOM 634 N N . ASN A 1 84 ? -24.363 -7.181 32.801 1.00 97.38 84 ASN A N 1
ATOM 635 C CA . ASN A 1 84 ? -24.740 -7.481 31.418 1.00 97.38 84 ASN A CA 1
ATOM 636 C C . ASN A 1 84 ? -24.613 -6.268 30.483 1.00 97.38 84 ASN A C 1
ATOM 638 O O . ASN A 1 84 ? -24.274 -6.415 29.307 1.00 97.38 84 ASN A O 1
ATOM 642 N N . GLN A 1 85 ? -24.924 -5.061 30.963 1.00 97.50 85 GLN A N 1
ATOM 643 C CA . GLN A 1 85 ? -24.769 -3.851 30.159 1.00 97.50 85 GLN A CA 1
ATOM 644 C C . GLN A 1 85 ? -23.288 -3.524 29.937 1.00 97.50 85 GLN A C 1
ATOM 646 O O . GLN A 1 85 ? -22.884 -3.250 28.807 1.00 97.50 85 GLN A O 1
ATOM 651 N N . THR A 1 86 ? -22.479 -3.637 30.988 1.00 97.56 86 THR A N 1
ATOM 652 C CA . THR A 1 86 ? -21.033 -3.394 30.929 1.00 97.56 86 THR A CA 1
ATOM 653 C C . THR A 1 86 ? -20.345 -4.395 29.995 1.00 97.56 86 THR A C 1
ATOM 655 O O . THR A 1 86 ? -19.485 -4.016 29.201 1.00 97.56 86 THR A O 1
ATOM 658 N N . GLU A 1 87 ? -20.757 -5.666 30.016 1.00 98.19 87 GLU A N 1
ATOM 659 C CA . GLU A 1 87 ? -20.226 -6.699 29.120 1.00 98.19 87 GLU A CA 1
ATOM 660 C C . GLU A 1 87 ? -20.540 -6.395 27.647 1.00 98.19 87 GLU A C 1
ATOM 662 O O . GLU A 1 87 ? -19.660 -6.491 26.788 1.00 98.19 87 GLU A O 1
ATOM 667 N N . ARG A 1 88 ? -21.764 -5.944 27.340 1.00 98.38 88 ARG A N 1
ATOM 668 C CA . ARG A 1 88 ? -22.142 -5.531 25.976 1.00 98.38 88 ARG A CA 1
ATOM 669 C C . ARG A 1 88 ? -21.335 -4.332 25.489 1.00 98.38 88 ARG A C 1
ATOM 671 O O . ARG A 1 88 ? -20.940 -4.307 24.324 1.00 98.38 88 ARG A O 1
ATOM 678 N N . GLU A 1 89 ? -21.091 -3.355 26.358 1.00 98.12 89 GLU A N 1
ATOM 679 C CA . GLU A 1 89 ? -20.266 -2.182 26.045 1.00 98.12 89 GLU A CA 1
ATOM 680 C C . GLU A 1 89 ? -18.796 -2.568 25.809 1.00 98.12 89 GLU A C 1
ATOM 682 O O . GLU A 1 89 ? -18.170 -2.088 24.864 1.00 98.12 89 GLU A O 1
ATOM 687 N N . LEU A 1 90 ? -18.247 -3.500 26.592 1.00 98.69 90 LEU A N 1
ATOM 688 C CA . LEU A 1 90 ? -16.895 -4.022 26.372 1.00 98.69 90 LEU A CA 1
ATOM 689 C C . LEU A 1 90 ? -16.775 -4.805 25.059 1.00 98.69 90 LEU A C 1
ATOM 691 O O . LEU A 1 90 ? -15.773 -4.673 24.349 1.00 98.69 90 LEU A O 1
ATOM 695 N N . LEU A 1 91 ? -17.785 -5.608 24.719 1.00 98.44 91 LEU A N 1
ATOM 696 C CA . LEU A 1 91 ? -17.817 -6.354 23.461 1.00 98.44 91 LEU A CA 1
ATOM 697 C C . LEU A 1 91 ? -17.911 -5.421 22.252 1.00 98.44 91 LEU A C 1
ATOM 699 O O . LEU A 1 91 ? -17.168 -5.611 21.288 1.00 98.44 91 LEU A O 1
ATOM 703 N N . SER A 1 92 ? -18.767 -4.397 22.307 1.00 98.31 92 SER A N 1
ATOM 704 C CA . SER A 1 92 ? -18.895 -3.429 21.213 1.00 98.31 92 SER A CA 1
ATOM 705 C C . SER A 1 92 ? -17.607 -2.628 21.011 1.00 98.31 92 SER A C 1
ATOM 707 O O . SER A 1 92 ? -17.178 -2.448 19.870 1.00 98.31 92 SER A O 1
ATOM 709 N N . LEU A 1 93 ? -16.927 -2.244 22.098 1.00 98.62 93 LEU A N 1
ATOM 710 C CA . LEU A 1 93 ? -15.633 -1.563 22.043 1.00 98.62 93 LEU A CA 1
ATOM 711 C C . LEU A 1 93 ? -14.534 -2.454 21.445 1.00 98.62 93 LEU A C 1
ATOM 713 O O . LEU A 1 93 ? -13.729 -1.997 20.627 1.00 98.62 93 LEU A O 1
ATOM 717 N N . ARG A 1 94 ? -14.496 -3.738 21.822 1.00 98.44 94 ARG A N 1
ATOM 718 C CA . ARG A 1 94 ? -13.548 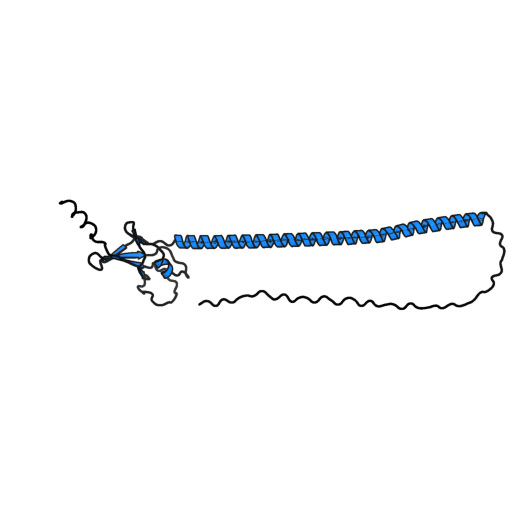-4.698 21.238 1.00 98.44 94 ARG A CA 1
ATOM 719 C C . ARG A 1 94 ? -13.800 -4.858 19.742 1.00 98.44 94 ARG A C 1
ATOM 721 O O . ARG A 1 94 ? -12.852 -4.794 18.965 1.00 98.44 94 ARG A O 1
ATOM 728 N N . GLN A 1 95 ? -15.060 -4.986 19.337 1.00 98.44 95 GLN A N 1
ATOM 729 C CA . GLN A 1 95 ? -15.425 -5.117 17.930 1.00 98.44 95 GLN A CA 1
ATOM 730 C C . GLN A 1 95 ? -15.067 -3.860 17.122 1.00 98.44 95 GLN A C 1
ATOM 732 O O . GLN A 1 95 ? -14.535 -3.980 16.017 1.00 98.44 95 GLN A O 1
ATOM 737 N N . SER A 1 96 ? -15.285 -2.656 17.666 1.00 98.19 96 SER A N 1
ATOM 738 C CA . SER A 1 96 ? -14.866 -1.417 16.996 1.00 98.19 96 SER A CA 1
ATOM 739 C C . SER A 1 96 ? -13.346 -1.319 16.877 1.00 98.19 96 SER A C 1
ATOM 741 O O . SER A 1 96 ? -12.839 -0.921 15.831 1.00 98.19 96 SER A O 1
ATOM 743 N N . GLN A 1 97 ? -12.612 -1.740 17.911 1.00 98.69 97 GLN A N 1
ATOM 744 C CA . GLN A 1 97 ? -11.151 -1.749 17.888 1.00 98.69 97 GLN A CA 1
ATOM 745 C C . GLN A 1 97 ? -10.602 -2.761 16.872 1.00 98.69 97 GLN A C 1
ATOM 747 O O . GLN A 1 97 ? -9.633 -2.476 16.169 1.00 98.69 97 GLN A O 1
ATOM 752 N N . GLU A 1 98 ? -11.204 -3.946 16.775 1.00 98.31 98 GLU A N 1
ATOM 753 C CA . GLU A 1 98 ? -10.851 -4.945 15.763 1.00 98.31 98 GLU A CA 1
ATOM 754 C C . GLU A 1 98 ? -11.130 -4.432 14.349 1.00 98.31 98 GLU A C 1
ATOM 756 O O . GLU A 1 98 ? -10.289 -4.594 13.464 1.00 98.31 98 GLU A O 1
ATOM 761 N N . HIS A 1 99 ? -12.260 -3.751 14.148 1.00 98.44 99 HIS A N 1
ATOM 762 C CA . HIS A 1 99 ? -12.597 -3.140 12.867 1.00 98.44 99 HIS A CA 1
ATOM 763 C C . HIS A 1 99 ? -11.596 -2.045 12.469 1.00 98.44 99 HIS A C 1
ATOM 765 O O . HIS A 1 99 ? -11.100 -2.040 11.344 1.00 98.44 99 HIS A O 1
ATOM 771 N N . GLU A 1 100 ? -11.227 -1.164 13.400 1.00 98.56 100 GLU A N 1
ATOM 772 C CA . GLU A 1 100 ? -10.223 -0.123 13.159 1.00 98.56 100 GLU A CA 1
ATOM 773 C C . GLU A 1 100 ? -8.850 -0.724 12.818 1.00 98.56 100 GLU A C 1
ATOM 775 O O . GLU A 1 100 ? -8.198 -0.305 11.858 1.00 98.56 100 GLU A O 1
ATOM 780 N N . ARG A 1 101 ? -8.430 -1.770 13.541 1.00 98.44 101 ARG A N 1
ATOM 781 C CA . ARG A 1 101 ? -7.191 -2.503 13.232 1.00 98.44 101 ARG A CA 1
ATOM 782 C C . ARG A 1 101 ? -7.233 -3.138 11.844 1.00 98.44 101 ARG A C 1
ATOM 784 O O . ARG A 1 101 ? -6.223 -3.101 11.142 1.00 98.44 101 ARG A O 1
ATOM 791 N N . ALA A 1 102 ? -8.374 -3.696 11.440 1.00 98.50 102 ALA A N 1
ATOM 792 C CA . ALA A 1 102 ? -8.546 -4.279 10.113 1.00 98.50 102 ALA A CA 1
ATOM 793 C C . ALA A 1 102 ? -8.407 -3.221 9.005 1.00 98.50 102 ALA A C 1
ATOM 795 O O . ALA A 1 102 ? -7.677 -3.446 8.040 1.00 98.50 102 ALA A O 1
ATOM 796 N N . LEU A 1 103 ? -9.015 -2.043 9.180 1.00 98.69 103 LEU A N 1
ATOM 797 C CA . LEU A 1 103 ? -8.890 -0.927 8.236 1.00 98.69 103 LEU A CA 1
ATOM 798 C C . LEU A 1 103 ? -7.443 -0.427 8.117 1.00 98.69 103 LEU A C 1
ATOM 800 O O . LEU A 1 103 ? -6.952 -0.183 7.014 1.00 98.69 103 LEU A O 1
ATOM 804 N N . LEU A 1 104 ? -6.729 -0.307 9.240 1.00 98.56 104 LEU A N 1
ATOM 805 C CA . LEU A 1 104 ? -5.316 0.084 9.237 1.00 98.56 104 LEU A CA 1
ATOM 806 C C . LEU A 1 104 ? -4.433 -0.952 8.531 1.00 98.56 104 LEU A C 1
ATOM 808 O O . LEU A 1 104 ? -3.528 -0.584 7.777 1.00 98.56 104 LEU A O 1
ATOM 812 N N . LEU A 1 105 ? -4.695 -2.243 8.745 1.00 98.62 105 LEU A N 1
ATOM 813 C CA . LEU A 1 105 ? -3.987 -3.323 8.061 1.00 98.62 105 LEU A CA 1
ATOM 814 C C . LEU A 1 105 ? -4.218 -3.265 6.544 1.00 98.62 105 LEU A C 1
ATOM 816 O O . LEU A 1 105 ? -3.265 -3.371 5.767 1.00 98.62 105 LEU A O 1
ATOM 820 N N . GLU A 1 106 ? -5.463 -3.049 6.118 1.00 98.50 106 GLU A N 1
ATOM 821 C CA . GLU A 1 106 ? -5.815 -2.900 4.705 1.00 98.50 106 GLU A CA 1
ATOM 822 C C . GLU A 1 106 ? -5.111 -1.687 4.079 1.00 98.50 106 GLU A C 1
ATOM 824 O O . GLU A 1 106 ? -4.483 -1.805 3.022 1.00 98.50 106 GLU A O 1
ATOM 829 N N . GLN A 1 107 ? -5.109 -0.541 4.767 1.00 98.50 107 GLN A N 1
ATOM 830 C CA . GLN A 1 107 ? -4.421 0.665 4.305 1.00 98.50 107 GLN A CA 1
ATOM 831 C C . GLN A 1 107 ? -2.905 0.451 4.165 1.00 98.50 107 GLN A C 1
ATOM 833 O O . GLN A 1 107 ? -2.305 0.877 3.172 1.00 98.50 107 GLN A O 1
ATOM 838 N N . ASN A 1 108 ? -2.275 -0.231 5.124 1.00 98.44 108 ASN A N 1
ATOM 839 C CA . ASN A 1 108 ? -0.850 -0.558 5.055 1.00 98.44 108 ASN A CA 1
ATOM 840 C C . ASN A 1 108 ? -0.538 -1.511 3.897 1.00 98.44 108 ASN A C 1
ATOM 842 O O . ASN A 1 108 ? 0.424 -1.280 3.165 1.00 98.44 108 ASN A O 1
ATOM 846 N N . THR A 1 109 ? -1.395 -2.506 3.669 1.00 98.31 109 THR A N 1
ATOM 847 C CA . THR A 1 109 ? -1.264 -3.442 2.544 1.00 98.31 109 THR A CA 1
ATOM 848 C C . THR A 1 109 ? -1.326 -2.704 1.204 1.00 98.31 109 THR A C 1
ATOM 850 O O . THR A 1 109 ? -0.523 -2.957 0.305 1.00 98.31 109 THR A O 1
ATOM 853 N N . LEU A 1 110 ? -2.248 -1.747 1.054 1.00 98.38 110 LEU A N 1
ATOM 854 C CA . LEU A 1 110 ? -2.338 -0.919 -0.153 1.00 98.38 110 LEU A CA 1
ATOM 855 C C . LEU A 1 110 ? -1.100 -0.033 -0.335 1.00 98.38 110 LEU A C 1
ATOM 857 O O . LEU A 1 110 ? -0.571 0.066 -1.443 1.00 98.38 110 LEU A O 1
ATOM 861 N N . ARG A 1 111 ? -0.596 0.568 0.748 1.00 98.19 111 ARG A N 1
ATOM 862 C CA . ARG A 1 111 ? 0.636 1.369 0.724 1.00 98.19 111 ARG A CA 1
ATOM 863 C C . ARG A 1 111 ? 1.852 0.532 0.320 1.00 98.19 111 ARG A C 1
ATOM 865 O O . ARG A 1 111 ? 2.712 1.021 -0.406 1.00 98.19 111 ARG A O 1
ATOM 872 N N . GLU A 1 112 ? 1.944 -0.713 0.773 1.00 97.69 112 GLU A N 1
ATOM 873 C CA . GLU A 1 112 ? 2.994 -1.652 0.363 1.00 97.69 112 GLU A CA 1
ATOM 874 C C . GLU A 1 112 ? 2.918 -1.992 -1.119 1.00 97.69 112 GLU A C 1
ATOM 876 O O . GLU A 1 112 ? 3.917 -1.833 -1.818 1.00 97.69 112 GLU A O 1
ATOM 881 N N . ARG A 1 113 ? 1.729 -2.329 -1.626 1.00 97.94 113 ARG A N 1
ATOM 882 C CA . ARG A 1 113 ? 1.533 -2.594 -3.060 1.00 97.94 113 ARG A CA 1
ATOM 883 C C . ARG A 1 113 ? 1.919 -1.400 -3.932 1.00 97.94 113 ARG A C 1
ATOM 885 O O . ARG A 1 113 ? 2.525 -1.593 -4.981 1.00 97.94 113 ARG A O 1
ATOM 892 N N . LEU A 1 114 ? 1.600 -0.178 -3.501 1.00 98.44 114 LEU A N 1
ATOM 893 C CA . LEU A 1 114 ? 2.012 1.040 -4.205 1.00 98.44 114 LEU A CA 1
ATOM 894 C C . LEU A 1 114 ? 3.537 1.210 -4.209 1.00 98.44 114 LEU A C 1
ATOM 896 O O . LEU A 1 114 ? 4.107 1.490 -5.258 1.00 98.44 114 LEU A O 1
ATOM 900 N N . ARG A 1 115 ? 4.213 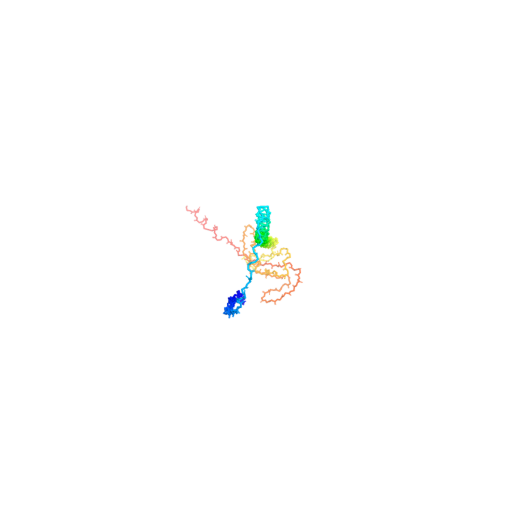0.969 -3.077 1.00 97.81 115 ARG A N 1
ATOM 901 C CA . ARG A 1 115 ? 5.686 1.018 -3.003 1.00 97.81 115 ARG A CA 1
ATOM 902 C C . ARG A 1 115 ? 6.351 -0.022 -3.903 1.00 97.81 115 ARG A C 1
ATOM 904 O O . ARG A 1 115 ? 7.331 0.297 -4.570 1.00 97.81 115 ARG A O 1
ATOM 911 N N . GLU A 1 116 ? 5.833 -1.248 -3.928 1.00 96.25 116 GLU A N 1
ATOM 912 C CA . GLU A 1 116 ? 6.331 -2.306 -4.815 1.00 96.25 116 GLU A CA 1
ATOM 913 C C . GLU A 1 116 ? 6.119 -1.962 -6.291 1.00 96.25 116 GLU A C 1
ATOM 915 O O . GLU A 1 116 ? 6.991 -2.218 -7.122 1.00 96.25 116 GLU A O 1
ATOM 920 N N . TRP A 1 117 ? 4.968 -1.377 -6.623 1.00 96.50 117 TRP A N 1
ATOM 921 C CA . TRP A 1 117 ? 4.671 -0.933 -7.978 1.00 96.50 117 TRP A CA 1
ATOM 922 C C . TRP A 1 117 ? 5.610 0.198 -8.417 1.00 96.50 117 TRP A C 1
ATOM 924 O O . TRP A 1 117 ? 6.218 0.100 -9.482 1.00 96.50 117 TRP A O 1
ATOM 934 N N . ASP A 1 118 ? 5.814 1.207 -7.565 1.00 97.25 118 ASP A N 1
ATOM 935 C CA . ASP A 1 118 ? 6.761 2.300 -7.812 1.00 97.25 118 ASP A CA 1
ATOM 936 C C . ASP A 1 118 ? 8.197 1.787 -7.980 1.00 97.25 118 ASP A C 1
ATOM 938 O O . ASP A 1 118 ? 8.945 2.287 -8.823 1.00 97.25 118 ASP A O 1
ATOM 942 N N . TRP A 1 119 ? 8.600 0.792 -7.182 1.00 93.19 119 TRP A N 1
ATOM 943 C CA . TRP A 1 119 ? 9.911 0.157 -7.307 1.00 93.19 119 TRP A CA 1
ATOM 944 C C . TRP A 1 119 ? 10.074 -0.517 -8.669 1.00 93.19 119 TRP A C 1
ATOM 946 O O . TRP A 1 119 ? 11.050 -0.243 -9.362 1.00 93.19 119 TRP A O 1
ATOM 956 N N . LYS A 1 120 ? 9.097 -1.332 -9.087 1.00 92.56 120 LYS A N 1
ATOM 957 C CA . LYS A 1 120 ? 9.120 -2.009 -10.393 1.00 92.56 120 LYS A CA 1
ATOM 958 C C . LYS A 1 120 ? 9.164 -1.024 -11.553 1.00 92.56 120 LYS A C 1
ATOM 960 O O . LYS A 1 120 ? 9.901 -1.250 -12.503 1.00 92.56 120 LYS A O 1
ATOM 965 N N . LEU A 1 121 ? 8.416 0.076 -11.466 1.00 91.62 121 LEU A N 1
ATOM 966 C CA . LEU A 1 121 ? 8.424 1.102 -12.505 1.00 91.62 121 LEU A CA 1
ATOM 967 C C . LEU A 1 121 ? 9.802 1.772 -12.622 1.00 91.62 121 LEU A C 1
ATOM 969 O O . LEU A 1 121 ? 10.294 1.982 -13.729 1.00 91.62 121 LEU A O 1
ATOM 973 N N . LYS A 1 122 ? 10.448 2.078 -11.489 1.00 87.38 122 LYS A N 1
ATOM 974 C CA . LYS A 1 122 ? 11.808 2.643 -11.464 1.00 87.38 122 LYS A CA 1
ATOM 975 C C . LYS A 1 122 ? 12.855 1.655 -11.957 1.00 87.38 122 LYS A C 1
ATOM 977 O O . LYS A 1 122 ? 13.772 2.061 -12.661 1.00 87.38 122 LYS A O 1
ATOM 982 N N . GLU A 1 123 ? 12.727 0.387 -11.583 1.00 87.19 123 GLU A N 1
ATOM 983 C CA . GLU A 1 123 ? 13.595 -0.692 -12.049 1.00 87.19 123 GLU A CA 1
ATOM 984 C C . GLU A 1 123 ? 13.478 -0.851 -13.567 1.00 87.19 123 GLU A C 1
ATOM 986 O O . GLU A 1 123 ? 14.490 -0.796 -14.259 1.00 87.19 123 GLU A O 1
ATOM 991 N N . GLU A 1 124 ? 12.257 -0.893 -14.106 1.00 84.19 124 GLU A N 1
ATOM 992 C CA . GLU A 1 124 ? 12.009 -0.917 -15.549 1.00 84.19 124 GLU A CA 1
ATOM 993 C C . GLU A 1 124 ? 12.579 0.332 -16.240 1.00 84.19 124 GLU A C 1
ATOM 995 O O . GLU A 1 124 ? 13.244 0.232 -17.271 1.00 84.19 124 GLU A O 1
ATOM 1000 N N . GLU A 1 125 ? 12.391 1.526 -15.674 1.00 83.81 125 GLU A N 1
ATOM 1001 C CA . GLU A 1 125 ? 12.965 2.751 -16.235 1.00 83.81 125 GLU A CA 1
ATOM 1002 C C . GLU A 1 125 ? 14.502 2.734 -16.205 1.00 83.81 125 GLU A C 1
ATOM 1004 O O . GLU A 1 125 ? 15.153 3.152 -17.167 1.00 83.81 125 GLU A O 1
ATOM 1009 N N . GLN A 1 126 ? 15.100 2.226 -15.130 1.00 79.50 126 GLN A N 1
ATOM 1010 C CA . GLN A 1 126 ? 16.545 2.079 -15.006 1.00 79.50 126 GLN A CA 1
ATOM 1011 C C . GLN A 1 126 ? 17.089 1.049 -15.997 1.00 79.50 126 GLN A C 1
ATOM 1013 O O . GLN A 1 126 ? 18.103 1.320 -16.645 1.00 79.50 126 GLN A O 1
ATOM 1018 N N . GLU A 1 127 ? 16.416 -0.086 -16.176 1.00 76.62 127 GLU A N 1
ATOM 1019 C CA . GLU A 1 127 ? 16.745 -1.072 -17.205 1.00 76.62 127 GLU A CA 1
ATOM 1020 C C . GLU A 1 127 ? 16.683 -0.439 -18.600 1.00 76.62 127 GLU A C 1
ATOM 1022 O O . GLU A 1 127 ? 17.632 -0.571 -19.379 1.00 76.62 127 GLU A O 1
ATOM 1027 N N . ARG A 1 128 ? 15.644 0.356 -18.888 1.00 73.38 128 ARG A N 1
ATOM 1028 C CA . ARG A 1 128 ? 15.523 1.104 -20.152 1.00 73.38 128 ARG A CA 1
ATOM 1029 C C . ARG A 1 128 ? 16.652 2.110 -20.352 1.00 73.38 128 ARG A C 1
ATOM 1031 O O . ARG A 1 128 ? 17.180 2.202 -21.455 1.00 73.38 128 ARG A O 1
ATOM 1038 N N . ARG A 1 129 ? 17.058 2.833 -19.304 1.00 76.00 129 ARG A N 1
ATOM 1039 C CA . ARG A 1 129 ? 18.199 3.772 -19.342 1.00 76.00 129 ARG A CA 1
ATOM 1040 C C . ARG A 1 129 ? 19.549 3.063 -19.435 1.00 76.00 129 ARG A C 1
ATOM 1042 O O . ARG A 1 129 ? 20.515 3.652 -19.917 1.00 76.00 129 ARG A O 1
ATOM 1049 N N . SER A 1 130 ? 19.641 1.825 -18.955 1.00 77.56 130 SER A N 1
ATOM 1050 C CA . SER A 1 130 ? 20.874 1.044 -19.020 1.00 77.56 130 SER A CA 1
ATOM 1051 C C . SER A 1 130 ? 21.199 0.616 -20.452 1.00 77.56 130 SER A C 1
ATOM 1053 O O . SER A 1 130 ? 22.373 0.461 -20.784 1.00 77.56 130 SER A O 1
ATOM 1055 N N . LEU A 1 131 ? 20.197 0.483 -21.324 1.00 78.19 131 LEU A N 1
ATOM 1056 C CA . LEU A 1 131 ? 20.396 0.155 -22.731 1.00 78.19 131 LEU A CA 1
ATOM 1057 C C . LEU A 1 131 ? 20.973 1.360 -23.466 1.00 78.19 131 LEU A C 1
ATOM 1059 O O . LEU A 1 131 ? 20.354 2.416 -23.575 1.00 78.19 131 LEU A O 1
ATOM 1063 N N . ARG A 1 132 ? 22.184 1.191 -23.986 1.00 82.94 132 ARG A N 1
ATOM 1064 C CA . ARG A 1 132 ? 22.889 2.235 -24.726 1.00 82.94 132 ARG A CA 1
ATOM 1065 C C . ARG A 1 132 ? 23.509 1.654 -25.977 1.00 82.94 132 ARG A C 1
ATOM 1067 O O . ARG A 1 132 ? 23.992 0.524 -25.976 1.00 82.94 132 ARG A O 1
ATOM 1074 N N . TRP A 1 133 ? 23.535 2.449 -27.034 1.00 84.56 133 TRP A N 1
ATOM 1075 C CA . TRP A 1 133 ? 24.306 2.106 -28.214 1.00 84.56 133 TRP A CA 1
ATOM 1076 C C . TRP A 1 133 ? 25.805 2.164 -27.903 1.00 84.56 133 TRP A C 1
ATOM 1078 O O . TRP A 1 133 ? 26.278 3.074 -27.220 1.00 84.56 133 TRP A O 1
ATOM 1088 N N . ALA A 1 134 ? 26.556 1.190 -28.407 1.00 84.69 134 ALA A N 1
ATOM 1089 C CA . ALA A 1 134 ? 28.000 1.286 -28.531 1.00 84.69 134 ALA A CA 1
ATOM 1090 C C . ALA A 1 134 ? 28.364 2.453 -29.454 1.00 84.69 134 ALA A C 1
ATOM 1092 O O . ALA A 1 134 ? 27.548 2.908 -30.262 1.00 84.69 134 ALA A O 1
ATOM 1093 N N . THR A 1 135 ? 29.614 2.901 -29.369 1.00 84.88 135 THR A N 1
ATOM 1094 C CA . THR A 1 135 ? 30.150 3.889 -30.304 1.00 84.88 135 THR A CA 1
ATOM 1095 C C . THR A 1 135 ? 29.933 3.410 -31.749 1.00 84.88 135 THR A C 1
ATOM 1097 O O . THR A 1 135 ? 30.277 2.260 -32.044 1.00 84.88 135 THR A O 1
ATOM 1100 N N . PRO A 1 136 ? 29.367 4.249 -32.646 1.00 85.31 136 PRO A N 1
ATOM 1101 C CA . PRO A 1 136 ? 29.214 3.910 -34.055 1.00 85.31 136 PRO A CA 1
ATOM 1102 C C . PRO A 1 136 ? 30.535 3.437 -34.651 1.00 85.31 136 PRO A C 1
ATOM 1104 O O . PRO A 1 136 ? 31.531 4.158 -34.595 1.00 85.31 136 PRO A O 1
ATOM 1107 N N . ALA A 1 137 ? 30.521 2.269 -35.282 1.00 82.06 137 ALA A N 1
ATOM 1108 C CA . ALA A 1 137 ? 31.560 1.862 -36.206 1.00 82.06 137 ALA A CA 1
ATOM 1109 C C . ALA A 1 137 ? 31.135 2.244 -37.629 1.00 82.06 137 ALA A C 1
ATOM 1111 O O . ALA A 1 137 ? 29.993 2.015 -38.050 1.00 82.06 137 ALA A O 1
ATOM 1112 N N . GLU A 1 138 ? 32.060 2.834 -38.380 1.00 77.50 138 GLU A N 1
ATOM 1113 C CA . GLU A 1 138 ? 31.868 3.068 -39.807 1.00 77.50 138 GLU A CA 1
ATOM 1114 C C . GLU A 1 138 ? 31.876 1.718 -40.527 1.00 77.50 138 GLU A C 1
ATOM 1116 O O . GLU A 1 138 ? 32.815 0.938 -40.371 1.00 77.50 138 GLU A O 1
ATOM 1121 N N . ALA A 1 139 ? 30.819 1.420 -41.286 1.00 75.62 139 ALA A N 1
ATOM 1122 C CA . ALA A 1 139 ? 30.741 0.177 -42.043 1.00 75.62 139 ALA A CA 1
ATOM 1123 C C . ALA A 1 139 ? 31.340 0.367 -43.445 1.00 75.62 139 ALA A C 1
ATOM 1125 O O . ALA A 1 139 ? 32.554 0.314 -43.629 1.00 75.62 139 ALA A O 1
ATOM 1126 N N . LYS A 1 140 ? 30.496 0.585 -44.459 1.00 76.88 140 LYS A N 1
ATOM 1127 C CA . LYS A 1 140 ? 30.909 0.790 -45.853 1.00 76.88 140 LYS A CA 1
ATOM 1128 C C . LYS A 1 140 ? 30.134 1.954 -46.467 1.00 76.88 140 LYS A C 1
ATOM 1130 O O . LYS A 1 140 ? 28.995 2.237 -46.092 1.00 76.88 140 LYS A O 1
ATOM 1135 N N . CYS A 1 141 ? 30.747 2.628 -47.436 1.00 71.12 141 CYS A N 1
ATOM 1136 C CA . CYS A 1 141 ? 30.024 3.553 -48.305 1.00 71.12 141 CYS A CA 1
ATOM 1137 C C . CYS A 1 141 ? 29.157 2.725 -49.260 1.00 71.12 141 CYS A C 1
ATOM 1139 O O . CYS A 1 141 ? 29.689 1.917 -50.019 1.00 71.12 141 CYS A O 1
ATOM 1141 N N . THR A 1 142 ? 27.834 2.897 -49.207 1.00 74.50 142 THR A N 1
ATOM 1142 C CA . THR A 1 142 ? 26.911 2.140 -50.077 1.00 74.50 142 THR A CA 1
ATOM 1143 C C . THR A 1 142 ? 26.658 2.849 -51.406 1.00 74.50 142 THR A C 1
ATOM 1145 O O . THR A 1 142 ? 26.338 2.194 -52.391 1.00 74.50 142 THR A O 1
ATOM 1148 N N . ALA A 1 143 ? 26.817 4.175 -51.443 1.00 76.50 143 ALA A N 1
ATOM 1149 C CA . ALA A 1 143 ? 26.754 5.004 -52.644 1.00 76.50 143 ALA A CA 1
ATOM 1150 C C . ALA A 1 143 ? 27.530 6.316 -52.421 1.00 76.50 143 ALA A C 1
ATOM 1152 O O . ALA A 1 143 ? 27.936 6.623 -51.296 1.00 76.50 143 ALA A O 1
ATOM 1153 N N . TYR A 1 144 ? 27.726 7.109 -53.480 1.00 71.94 144 TYR A N 1
ATOM 1154 C CA . TYR A 1 144 ? 28.314 8.446 -53.361 1.00 71.94 144 TYR A CA 1
ATOM 1155 C C . TYR A 1 144 ? 27.477 9.311 -52.406 1.00 71.94 144 TYR A C 1
ATOM 1157 O O . TYR A 1 144 ? 26.269 9.447 -52.580 1.00 71.94 144 TYR A O 1
ATOM 1165 N N . GLY A 1 145 ? 28.115 9.851 -51.365 1.00 76.88 145 GLY A N 1
ATOM 1166 C CA . GLY A 1 145 ? 27.442 10.635 -50.326 1.00 76.88 145 GLY A CA 1
ATOM 1167 C C . GLY A 1 145 ? 26.575 9.829 -49.348 1.00 76.88 145 GLY A C 1
ATOM 1168 O O . GLY A 1 145 ? 25.958 10.436 -48.481 1.00 76.88 145 GLY A O 1
ATOM 1169 N N . VAL A 1 146 ? 26.525 8.493 -49.433 1.00 74.88 146 VAL A N 1
ATOM 1170 C CA . VAL A 1 146 ? 25.716 7.652 -48.530 1.00 74.88 146 VAL A CA 1
ATOM 1171 C C . VAL A 1 146 ? 26.610 6.723 -47.716 1.00 74.88 146 VAL A C 1
ATOM 1173 O O . VAL A 1 146 ? 27.249 5.811 -48.256 1.00 74.88 146 VAL A O 1
ATOM 1176 N N . ARG A 1 147 ? 26.617 6.922 -46.395 1.00 77.88 147 ARG A N 1
ATOM 1177 C CA . ARG A 1 147 ? 27.418 6.134 -45.451 1.00 77.88 147 ARG A CA 1
ATOM 1178 C C . ARG A 1 147 ? 26.518 5.306 -44.542 1.00 77.88 147 ARG A C 1
ATOM 1180 O O . ARG A 1 147 ? 25.512 5.796 -44.028 1.00 77.88 147 ARG A O 1
ATOM 1187 N N . GLU A 1 148 ? 26.883 4.040 -44.375 1.00 80.88 148 GLU A N 1
ATOM 1188 C CA . GLU A 1 148 ? 26.234 3.137 -43.433 1.00 80.88 148 GLU A CA 1
ATOM 1189 C C . GLU A 1 148 ? 27.005 3.138 -42.111 1.00 80.88 148 GLU A C 1
ATOM 1191 O O . GLU A 1 148 ? 28.224 2.938 -42.088 1.00 80.88 148 GLU A O 1
ATOM 1196 N N . TYR A 1 149 ? 26.286 3.363 -41.015 1.00 81.50 149 TYR A N 1
ATOM 1197 C CA . TYR A 1 149 ? 26.822 3.263 -39.662 1.00 81.50 149 TYR A CA 1
ATOM 1198 C C . TYR A 1 149 ? 26.227 2.052 -38.968 1.00 81.50 149 TYR A C 1
ATOM 1200 O O . TYR A 1 149 ? 25.028 1.781 -39.107 1.00 81.50 149 TYR A O 1
ATOM 1208 N N . ARG A 1 150 ? 27.072 1.346 -38.215 1.00 84.62 150 ARG A N 1
ATOM 1209 C CA . ARG A 1 150 ? 26.658 0.207 -37.403 1.00 84.62 150 ARG A CA 1
ATOM 1210 C C . ARG A 1 150 ? 26.987 0.439 -35.944 1.00 84.62 150 ARG A C 1
ATOM 1212 O O . ARG A 1 150 ? 28.085 0.877 -35.617 1.00 84.62 150 ARG A O 1
ATOM 1219 N N . ALA A 1 151 ? 26.050 0.113 -35.067 1.00 84.44 151 ALA A N 1
ATOM 1220 C CA . ALA A 1 151 ? 26.285 0.118 -33.630 1.00 84.44 151 ALA A CA 1
ATOM 1221 C C . ALA A 1 151 ? 25.701 -1.121 -32.980 1.00 84.44 151 ALA A C 1
ATOM 1223 O O . ALA A 1 151 ? 24.653 -1.618 -33.392 1.00 84.44 151 ALA A O 1
ATOM 1224 N N . GLN A 1 152 ? 26.403 -1.613 -31.965 1.00 84.62 152 GLN A N 1
ATOM 1225 C CA . GLN A 1 152 ? 25.925 -2.715 -31.148 1.00 84.62 152 GLN A CA 1
ATOM 1226 C C . GLN A 1 152 ? 25.134 -2.169 -29.969 1.00 84.62 152 GLN A C 1
ATOM 1228 O O . GLN A 1 152 ? 25.539 -1.178 -29.365 1.00 84.62 152 GLN A O 1
ATOM 1233 N N . LEU A 1 153 ? 24.015 -2.798 -29.625 1.00 82.50 153 LEU A N 1
ATOM 1234 C CA . LEU A 1 153 ? 23.319 -2.465 -28.386 1.00 82.50 153 LEU A CA 1
ATOM 1235 C C . LEU A 1 153 ? 24.103 -3.068 -27.214 1.00 82.50 153 LEU A C 1
ATOM 1237 O O . LEU A 1 153 ? 24.286 -4.284 -27.149 1.00 82.50 153 LEU A O 1
ATOM 1241 N N . LEU A 1 154 ? 24.602 -2.220 -26.316 1.00 77.94 154 LEU A N 1
ATOM 1242 C CA . LEU A 1 154 ? 25.333 -2.651 -25.130 1.00 77.94 154 LEU A CA 1
ATOM 1243 C C . LEU A 1 154 ? 24.361 -2.965 -23.990 1.00 77.94 154 LEU A C 1
ATOM 1245 O O . LEU A 1 154 ? 23.343 -2.291 -23.829 1.00 77.94 154 LEU A O 1
ATOM 1249 N N . ASN A 1 155 ? 24.777 -3.928 -23.162 1.00 72.69 155 ASN A N 1
ATOM 1250 C CA . ASN A 1 155 ? 24.059 -4.547 -22.044 1.00 72.69 155 ASN A CA 1
ATOM 1251 C C . ASN A 1 155 ? 23.062 -5.641 -22.445 1.00 72.69 155 ASN A C 1
ATOM 1253 O O . ASN A 1 155 ? 22.411 -5.600 -23.488 1.00 72.69 155 ASN A O 1
ATOM 1257 N N . THR A 1 156 ? 22.996 -6.671 -21.602 1.00 61.03 156 THR A N 1
ATOM 1258 C CA . THR A 1 156 ? 22.181 -7.861 -21.833 1.00 61.03 156 THR A CA 1
ATOM 1259 C C . THR A 1 156 ? 20.715 -7.499 -21.664 1.00 61.03 156 THR A C 1
ATOM 1261 O O . THR A 1 156 ? 20.238 -7.311 -20.548 1.00 61.03 156 THR A O 1
ATOM 1264 N N . ALA A 1 157 ? 19.996 -7.411 -22.778 1.00 64.19 157 ALA A N 1
ATOM 1265 C CA . ALA A 1 157 ? 18.546 -7.347 -22.756 1.00 64.19 157 ALA A CA 1
ATOM 1266 C C . ALA A 1 157 ? 17.994 -8.577 -21.996 1.00 64.19 157 ALA A C 1
ATOM 1268 O O . ALA A 1 157 ? 18.425 -9.699 -22.292 1.00 64.19 157 ALA A O 1
ATOM 1269 N N . PRO A 1 158 ? 17.081 -8.409 -21.020 1.00 66.44 158 PRO A N 1
ATOM 1270 C CA . PRO A 1 158 ? 16.537 -9.531 -20.260 1.00 66.44 158 PRO A CA 1
ATOM 1271 C C . PRO A 1 158 ? 15.857 -10.566 -21.175 1.00 66.44 158 PRO A C 1
ATOM 1273 O O . PRO A 1 158 ? 15.436 -10.262 -22.289 1.00 66.44 158 PRO A O 1
ATOM 1276 N N . TYR A 1 159 ? 15.722 -11.815 -20.713 1.00 58.94 159 TYR A N 1
ATOM 1277 C CA . TYR A 1 159 ? 15.291 -12.965 -21.536 1.00 58.94 159 TYR A CA 1
ATOM 1278 C C . TYR A 1 159 ? 13.938 -12.786 -22.265 1.00 58.94 159 TYR A C 1
ATOM 1280 O O . TYR A 1 159 ? 13.680 -13.456 -23.261 1.00 58.94 159 TYR A O 1
ATOM 1288 N N . ARG A 1 160 ? 13.073 -11.874 -21.802 1.00 68.00 160 ARG A N 1
ATOM 1289 C CA . ARG A 1 160 ? 11.754 -11.576 -22.401 1.00 68.00 160 ARG A CA 1
ATOM 1290 C C . ARG A 1 160 ? 11.672 -10.202 -23.065 1.00 68.00 160 ARG A C 1
ATOM 1292 O O . ARG A 1 160 ? 10.581 -9.696 -23.304 1.00 68.00 160 ARG A O 1
ATOM 1299 N N . PHE A 1 161 ? 12.814 -9.587 -23.322 1.00 71.88 161 PHE A N 1
ATOM 1300 C CA . PHE A 1 161 ? 12.878 -8.233 -23.831 1.00 71.88 161 PHE A CA 1
ATOM 1301 C C . PHE A 1 161 ? 12.684 -8.194 -25.349 1.00 71.88 161 PHE A C 1
ATOM 1303 O O . PHE A 1 161 ? 13.438 -8.826 -26.100 1.00 71.88 161 PHE A O 1
ATOM 1310 N N . ASP A 1 162 ? 11.698 -7.420 -25.803 1.00 79.56 162 ASP A N 1
ATOM 1311 C CA . ASP A 1 162 ? 11.538 -7.113 -27.222 1.00 79.56 162 ASP A CA 1
ATOM 1312 C C . ASP A 1 162 ? 12.589 -6.081 -27.647 1.00 79.56 162 ASP A C 1
ATOM 1314 O O . ASP A 1 162 ? 12.443 -4.862 -27.518 1.00 79.56 162 ASP A O 1
ATOM 1318 N N . TRP A 1 163 ? 13.712 -6.619 -28.109 1.00 75.56 163 TRP A N 1
ATOM 1319 C CA . TRP A 1 163 ? 14.853 -5.849 -28.573 1.00 75.56 163 TRP A CA 1
ATOM 1320 C C . TRP A 1 163 ? 14.571 -5.103 -29.879 1.00 75.56 163 TRP A C 1
ATOM 1322 O O . TRP A 1 163 ? 15.270 -4.128 -30.143 1.00 75.56 163 TRP A O 1
ATOM 1332 N N . VAL A 1 164 ? 13.595 -5.538 -30.687 1.00 81.75 164 VAL A N 1
ATOM 1333 C CA . VAL A 1 164 ? 13.244 -4.865 -31.948 1.00 81.75 164 VAL A CA 1
ATOM 1334 C C . VAL A 1 164 ? 12.554 -3.546 -31.622 1.00 81.75 164 VAL A C 1
ATOM 1336 O O . VAL A 1 164 ? 13.025 -2.490 -32.041 1.00 81.75 164 VAL A O 1
ATOM 1339 N N . ASP A 1 165 ? 11.534 -3.595 -30.762 1.00 83.25 165 ASP A N 1
ATOM 1340 C CA . ASP A 1 165 ? 10.794 -2.413 -30.305 1.00 83.25 165 ASP A CA 1
ATOM 1341 C C . ASP A 1 165 ? 11.714 -1.366 -29.649 1.00 83.25 165 ASP A C 1
ATOM 1343 O O . ASP A 1 165 ? 11.600 -0.164 -29.895 1.00 83.25 165 ASP A O 1
ATOM 1347 N N . HIS A 1 166 ? 12.684 -1.810 -28.845 1.00 79.19 166 HIS A N 1
ATOM 1348 C CA . HIS A 1 166 ? 13.645 -0.895 -28.224 1.00 79.19 166 HIS A CA 1
ATOM 1349 C C . HIS A 1 166 ? 14.709 -0.381 -29.183 1.00 79.19 166 HIS A C 1
ATOM 1351 O O . HIS A 1 166 ? 15.121 0.771 -29.063 1.00 79.19 166 HIS A O 1
ATOM 1357 N N . CYS A 1 167 ? 15.141 -1.203 -30.136 1.00 82.06 167 CYS A N 1
ATOM 1358 C CA . CYS A 1 167 ? 16.084 -0.779 -31.154 1.00 82.06 167 CYS A CA 1
ATOM 1359 C C . CYS A 1 167 ? 15.514 0.374 -31.993 1.00 82.06 167 CYS A C 1
ATOM 1361 O O . CYS A 1 167 ? 16.239 1.331 -32.252 1.00 82.06 167 CYS A O 1
ATOM 1363 N N . GLU A 1 168 ? 14.223 0.343 -32.337 1.00 82.75 168 GLU A N 1
ATOM 1364 C CA . GLU A 1 168 ? 13.534 1.421 -33.068 1.00 82.75 168 GLU A CA 1
ATOM 1365 C C . GLU A 1 168 ? 13.350 2.705 -32.242 1.00 82.75 168 GLU A C 1
ATOM 1367 O O . GLU A 1 168 ? 13.369 3.817 -32.778 1.00 82.75 168 GLU A O 1
ATOM 1372 N N . LYS A 1 169 ? 13.168 2.564 -30.924 1.00 84.81 169 LYS A N 1
ATOM 1373 C CA . LYS A 1 169 ? 12.900 3.690 -30.014 1.00 84.81 169 LYS A CA 1
ATOM 1374 C C . LYS A 1 169 ? 14.158 4.378 -29.502 1.00 84.81 169 LYS A C 1
ATOM 1376 O O . LYS A 1 169 ? 14.083 5.556 -29.151 1.00 84.81 169 LYS A O 1
ATOM 1381 N N . LEU A 1 170 ? 15.286 3.672 -29.415 1.00 84.44 170 LEU A N 1
ATOM 1382 C CA . LEU A 1 170 ? 16.500 4.208 -28.811 1.00 84.44 170 LEU A CA 1
ATOM 1383 C C . LEU A 1 170 ? 17.223 5.140 -29.800 1.00 84.44 170 LEU A C 1
ATOM 1385 O O . LEU A 1 170 ? 17.766 4.660 -30.800 1.00 84.44 170 LEU A O 1
ATOM 1389 N N . PRO A 1 171 ? 17.272 6.460 -29.539 1.00 84.19 171 PRO A N 1
ATOM 1390 C CA . PRO A 1 171 ? 17.897 7.399 -30.458 1.00 84.19 171 PRO A CA 1
ATOM 1391 C C . PRO A 1 171 ? 19.392 7.110 -30.600 1.00 84.19 171 PRO A C 1
ATOM 1393 O O . PRO A 1 171 ? 20.088 6.844 -29.617 1.00 84.19 171 PRO A O 1
ATOM 1396 N N . PHE A 1 172 ? 19.893 7.206 -31.827 1.00 83.38 172 PHE A N 1
ATOM 1397 C CA . PHE A 1 172 ? 21.303 7.015 -32.137 1.00 83.38 172 PHE A CA 1
ATOM 1398 C C . PHE A 1 172 ? 21.962 8.344 -32.491 1.00 83.38 172 PHE A C 1
ATOM 1400 O O . PHE A 1 172 ? 21.452 9.066 -33.343 1.00 83.38 172 PHE A O 1
ATOM 1407 N N . THR A 1 173 ? 23.093 8.682 -31.871 1.00 85.31 173 THR A N 1
ATOM 1408 C CA . THR A 1 173 ? 23.751 9.978 -32.098 1.00 85.31 173 THR A CA 1
ATOM 1409 C C . THR A 1 173 ? 25.004 9.817 -32.951 1.00 85.31 173 THR A C 1
ATOM 1411 O O . THR A 1 173 ? 25.960 9.165 -32.535 1.00 85.31 173 THR A O 1
ATOM 1414 N N . ILE A 1 174 ? 25.028 10.461 -34.120 1.00 84.56 174 ILE A N 1
ATOM 1415 C CA . ILE A 1 174 ? 26.187 10.512 -35.022 1.00 84.56 174 ILE A CA 1
ATOM 1416 C C . ILE A 1 174 ? 26.582 11.972 -35.203 1.00 84.56 174 ILE A C 1
ATOM 1418 O O . ILE A 1 174 ? 25.758 12.785 -35.615 1.00 84.56 174 ILE A O 1
ATOM 1422 N N . HIS A 1 175 ? 27.830 12.320 -34.882 1.00 86.19 175 HIS A N 1
ATOM 1423 C CA . HIS A 1 175 ? 28.345 13.693 -35.004 1.00 86.19 175 HIS A CA 1
ATOM 1424 C C . HIS A 1 175 ? 27.441 14.757 -34.340 1.00 86.19 175 HIS A C 1
ATOM 1426 O O . HIS A 1 175 ? 27.248 15.841 -34.877 1.00 86.19 175 HIS A O 1
ATOM 1432 N N . GLY A 1 176 ? 26.850 14.439 -33.183 1.00 87.00 176 GLY A N 1
ATOM 1433 C CA . GLY A 1 176 ? 25.959 15.350 -32.449 1.00 87.00 176 GLY A CA 1
ATOM 1434 C C . GLY A 1 176 ? 24.511 15.399 -32.953 1.00 87.00 176 GLY A C 1
ATOM 1435 O O . GLY A 1 176 ? 23.684 16.065 -32.337 1.00 87.00 176 GLY A O 1
ATOM 1436 N N . HIS A 1 177 ? 24.170 14.666 -34.014 1.00 83.12 177 HIS A N 1
ATOM 1437 C CA . HIS A 1 177 ? 22.806 14.577 -34.531 1.00 83.12 177 HIS A CA 1
ATOM 1438 C C . HIS A 1 177 ? 22.133 13.278 -34.091 1.00 83.12 177 HIS A C 1
ATOM 1440 O O . HIS A 1 177 ? 22.673 12.193 -34.306 1.00 83.12 177 HIS A O 1
ATOM 1446 N N . SER A 1 178 ? 20.943 13.393 -33.499 1.00 85.00 178 SER A N 1
ATOM 1447 C CA . SER A 1 178 ? 20.110 12.249 -33.130 1.00 85.00 178 SER A CA 1
ATOM 1448 C C . SER A 1 178 ? 19.326 11.750 -34.342 1.00 85.00 178 SER A C 1
ATOM 1450 O O . SER A 1 178 ? 18.611 12.514 -34.992 1.00 85.00 178 SER A O 1
ATOM 1452 N N . LEU A 1 179 ? 19.475 10.469 -34.654 1.00 84.12 179 LEU A N 1
ATOM 1453 C CA . LEU A 1 179 ? 18.853 9.784 -35.776 1.00 84.12 179 LEU A CA 1
ATOM 1454 C C . LEU A 1 179 ? 18.019 8.611 -35.263 1.00 84.12 179 LEU A C 1
ATOM 1456 O O . LEU A 1 179 ? 18.357 7.969 -34.264 1.00 84.12 179 LEU A O 1
ATOM 1460 N N . LYS A 1 180 ? 16.933 8.319 -35.984 1.00 82.12 180 LYS A N 1
ATOM 1461 C CA . LYS A 1 180 ? 16.173 7.084 -35.793 1.00 82.12 180 LYS A CA 1
ATOM 1462 C C . LYS A 1 180 ? 16.884 5.930 -36.491 1.00 82.12 180 LYS A C 1
ATOM 1464 O O . LYS A 1 180 ? 17.445 6.094 -37.576 1.00 82.12 180 LYS A O 1
ATOM 1469 N N . THR A 1 181 ? 16.847 4.773 -35.856 1.00 81.81 181 THR A N 1
ATOM 1470 C CA . THR A 1 181 ? 17.333 3.514 -36.411 1.00 81.81 181 THR A CA 1
ATOM 1471 C C . THR A 1 181 ? 16.397 3.038 -37.525 1.00 81.81 181 THR A C 1
ATOM 1473 O O . THR A 1 181 ? 15.194 3.287 -37.490 1.00 81.81 181 THR A O 1
ATOM 1476 N N . ILE A 1 182 ? 16.961 2.414 -38.565 1.00 79.25 182 ILE A N 1
ATOM 1477 C CA . ILE A 1 182 ? 16.203 1.959 -39.747 1.00 79.25 182 ILE A CA 1
ATOM 1478 C C . ILE A 1 182 ? 16.085 0.433 -39.756 1.00 79.25 182 ILE A C 1
ATOM 1480 O O . ILE A 1 182 ? 15.052 -0.106 -40.140 1.00 79.25 182 ILE A O 1
ATOM 1484 N N . CYS A 1 183 ? 17.143 -0.269 -39.338 1.00 78.50 183 CYS A N 1
ATOM 1485 C CA . CYS A 1 183 ? 17.201 -1.726 -39.348 1.00 78.50 183 CYS A CA 1
ATOM 1486 C C . CYS A 1 183 ? 17.890 -2.260 -38.090 1.00 78.50 183 CYS A C 1
ATOM 1488 O O . CYS A 1 183 ? 18.946 -1.762 -37.697 1.00 78.50 183 CYS A O 1
ATOM 1490 N N . CYS A 1 184 ? 17.342 -3.330 -37.519 1.00 80.62 184 CYS A N 1
ATOM 1491 C CA . CYS A 1 184 ? 17.869 -4.007 -36.337 1.00 80.62 184 CYS A CA 1
ATOM 1492 C C . CYS A 1 184 ? 18.218 -5.457 -36.695 1.00 80.62 184 CYS A C 1
ATOM 1494 O O . CYS A 1 184 ? 17.366 -6.203 -37.173 1.00 80.62 184 CYS A O 1
ATOM 1496 N N . GLU A 1 185 ? 19.467 -5.863 -36.481 1.00 77.69 185 GLU A N 1
ATOM 1497 C CA . GLU A 1 185 ? 19.997 -7.167 -36.880 1.00 77.69 185 GLU A CA 1
ATOM 1498 C C . GLU A 1 185 ? 20.615 -7.899 -35.681 1.00 77.69 185 GLU A C 1
ATOM 1500 O O . GLU A 1 185 ? 21.302 -7.321 -34.836 1.00 77.69 185 GLU A O 1
ATOM 1505 N N . ASN A 1 186 ? 20.388 -9.208 -35.586 1.00 74.06 186 ASN A N 1
ATOM 1506 C CA . ASN A 1 186 ? 21.064 -10.029 -34.587 1.00 74.06 186 ASN A CA 1
ATOM 1507 C C . ASN A 1 186 ? 22.477 -10.389 -35.081 1.00 74.06 186 ASN A C 1
ATOM 1509 O O . ASN A 1 186 ? 22.662 -10.632 -36.267 1.00 74.06 186 ASN A O 1
ATOM 1513 N N . VAL A 1 187 ? 23.470 -10.481 -34.189 1.00 64.94 187 VAL A N 1
ATOM 1514 C CA . VAL A 1 187 ? 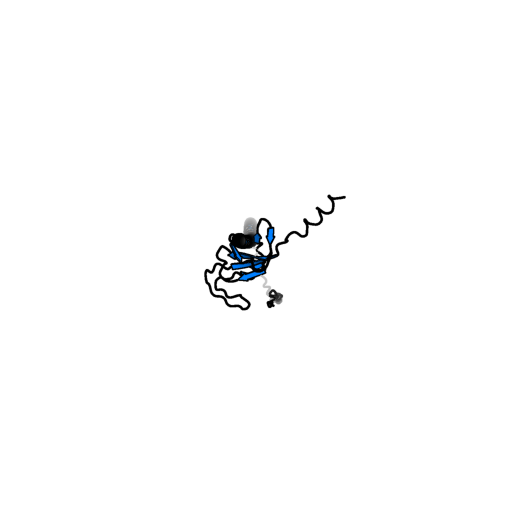24.878 -10.779 -34.549 1.00 64.94 187 VAL A CA 1
ATOM 1515 C C . VAL A 1 187 ? 25.058 -12.094 -35.300 1.00 64.94 187 VAL A C 1
ATOM 1517 O O . VAL A 1 187 ? 26.029 -12.256 -36.030 1.00 64.94 187 VAL A O 1
ATOM 1520 N N . ASN A 1 188 ? 24.082 -12.992 -35.213 1.00 60.69 188 ASN A N 1
ATOM 1521 C CA . ASN A 1 188 ? 24.069 -14.236 -35.972 1.00 60.69 188 ASN A CA 1
ATOM 1522 C C . ASN A 1 188 ? 23.658 -14.051 -37.452 1.00 60.69 188 ASN A C 1
ATOM 1524 O O . ASN A 1 188 ? 23.448 -15.045 -38.138 1.00 60.69 188 ASN A O 1
ATOM 1528 N N . GLY A 1 189 ? 23.497 -12.815 -37.946 1.00 48.56 189 GLY A N 1
ATOM 1529 C CA . GLY A 1 189 ? 23.170 -12.517 -39.350 1.00 48.56 189 GLY A CA 1
ATOM 1530 C C . GLY A 1 189 ? 21.753 -12.919 -39.775 1.00 48.56 189 GLY A C 1
ATOM 1531 O O . GLY A 1 189 ? 21.420 -12.903 -40.958 1.00 48.56 189 GLY A O 1
ATOM 1532 N N . VAL A 1 190 ? 20.902 -13.308 -38.820 1.00 48.06 190 VAL A N 1
ATOM 1533 C CA . VAL A 1 190 ? 19.501 -13.645 -39.081 1.00 48.06 190 VAL A CA 1
ATOM 1534 C C . VAL A 1 190 ? 18.678 -12.368 -38.959 1.00 48.06 190 VAL A C 1
ATOM 1536 O O . VAL A 1 190 ? 18.313 -11.938 -37.860 1.00 48.06 190 VAL A O 1
ATOM 1539 N N . SER A 1 191 ? 18.397 -11.749 -40.106 1.00 47.38 191 SER A N 1
ATOM 1540 C CA . SER A 1 191 ? 17.416 -10.671 -40.220 1.00 47.38 191 SER A CA 1
ATOM 1541 C C . SER A 1 191 ? 16.042 -11.217 -39.825 1.00 47.38 191 SER A C 1
ATOM 1543 O O . SER A 1 191 ? 15.482 -12.120 -40.446 1.00 47.38 191 SER A O 1
ATOM 1545 N N . SER A 1 192 ? 15.522 -10.734 -38.699 1.00 43.88 192 SER A N 1
ATOM 1546 C CA . SER A 1 192 ? 14.287 -11.251 -38.117 1.00 43.88 192 SER A CA 1
ATOM 1547 C C . SER A 1 192 ? 13.090 -10.688 -38.877 1.00 43.88 192 SER A C 1
ATOM 1549 O O . SER A 1 192 ? 12.602 -9.611 -38.560 1.00 43.88 192 SER A O 1
ATOM 1551 N N . SER A 1 193 ? 12.602 -11.430 -39.867 1.00 36.47 193 SER A N 1
ATOM 1552 C CA . SER A 1 193 ? 11.206 -11.329 -40.315 1.00 36.47 193 SER A CA 1
ATOM 1553 C C . SER A 1 193 ? 10.319 -12.439 -39.722 1.00 36.47 193 SER A C 1
ATOM 1555 O O . SER A 1 193 ? 9.145 -12.525 -40.061 1.00 36.47 193 SER A O 1
ATOM 1557 N N . SER A 1 194 ? 10.820 -13.275 -38.798 1.00 35.78 194 SER A N 1
ATOM 1558 C CA . SER A 1 194 ? 10.037 -14.373 -38.207 1.00 35.78 194 SER A CA 1
ATOM 1559 C C . SER A 1 194 ? 10.567 -14.832 -36.838 1.00 35.78 194 SER A C 1
ATOM 1561 O O . SER A 1 194 ? 11.774 -14.936 -36.633 1.00 35.78 194 SER A O 1
ATOM 1563 N N . LEU A 1 195 ? 9.636 -15.096 -35.913 1.00 37.84 195 LEU A N 1
ATOM 1564 C CA . LEU A 1 195 ? 9.805 -15.406 -34.486 1.00 37.84 195 LEU A CA 1
ATOM 1565 C C . LEU A 1 195 ? 10.477 -16.765 -34.187 1.00 37.84 195 LEU A C 1
ATOM 1567 O O . LEU A 1 195 ? 10.023 -17.780 -34.702 1.00 37.84 195 LEU A O 1
ATOM 1571 N N . GLN A 1 196 ? 11.400 -16.806 -33.209 1.00 34.16 196 GLN A N 1
ATOM 1572 C CA . GLN A 1 196 ? 11.435 -17.812 -32.120 1.00 34.16 196 GLN A CA 1
ATOM 1573 C C . GLN A 1 196 ? 12.487 -17.458 -31.037 1.00 34.16 196 GLN A C 1
ATOM 1575 O O . GLN A 1 196 ? 13.502 -16.842 -31.366 1.00 34.16 196 GLN A O 1
ATOM 1580 N N . PRO A 1 197 ? 12.290 -17.828 -29.749 1.00 40.03 197 PRO A N 1
ATOM 1581 C CA . PRO A 1 197 ? 13.169 -17.419 -28.658 1.00 40.03 197 PRO A CA 1
ATOM 1582 C C . PRO A 1 197 ? 14.198 -18.507 -28.318 1.00 40.03 197 PRO A C 1
ATOM 1584 O O . PRO A 1 197 ? 13.842 -19.594 -27.867 1.00 40.03 197 PRO A O 1
ATOM 1587 N N . GLN A 1 198 ? 15.488 -18.193 -28.440 1.00 35.19 198 GLN A N 1
ATOM 1588 C CA . GLN A 1 198 ? 16.529 -18.882 -27.676 1.00 35.19 198 GLN A CA 1
ATOM 1589 C C . GLN A 1 198 ? 17.416 -17.867 -26.957 1.00 35.19 198 GLN A C 1
ATOM 1591 O O . GLN A 1 198 ? 17.831 -16.858 -27.528 1.00 35.19 198 GLN A O 1
ATOM 1596 N N . ALA A 1 199 ? 17.670 -18.154 -25.677 1.00 40.53 199 ALA A N 1
ATOM 1597 C CA . ALA A 1 199 ? 18.620 -17.449 -24.829 1.00 40.53 199 ALA A CA 1
ATOM 1598 C C . ALA A 1 199 ? 20.019 -17.606 -25.421 1.00 40.53 199 ALA A C 1
ATOM 1600 O O . ALA A 1 199 ? 20.647 -18.648 -25.253 1.00 40.53 199 ALA A O 1
ATOM 1601 N N . GLN A 1 200 ? 20.513 -16.571 -26.088 1.00 38.12 200 GLN A N 1
ATOM 1602 C CA . GLN A 1 200 ? 21.933 -16.431 -26.366 1.00 38.12 200 GLN A CA 1
ATOM 1603 C C . GLN A 1 200 ? 22.356 -14.984 -26.135 1.00 38.12 200 GLN A C 1
ATOM 1605 O O . GLN A 1 200 ? 21.717 -14.030 -26.588 1.00 38.12 200 GLN A O 1
ATOM 1610 N N . THR A 1 201 ? 23.445 -14.856 -25.390 1.00 42.88 201 THR A N 1
ATOM 1611 C CA . THR A 1 201 ? 24.207 -13.646 -25.096 1.00 42.88 201 THR A CA 1
ATOM 1612 C C . THR A 1 201 ? 24.842 -13.104 -26.384 1.00 42.88 201 THR A C 1
ATOM 1614 O O . THR A 1 201 ? 26.025 -13.314 -26.627 1.00 42.88 201 THR A O 1
ATOM 1617 N N . ASN A 1 202 ? 24.048 -12.447 -27.235 1.00 40.97 202 ASN A N 1
ATOM 1618 C CA . ASN A 1 202 ? 24.470 -11.978 -28.561 1.00 40.97 202 ASN A CA 1
ATOM 1619 C C . ASN A 1 202 ? 24.357 -10.445 -28.644 1.00 40.97 202 ASN A C 1
ATOM 1621 O O . ASN A 1 202 ? 23.283 -9.877 -28.442 1.00 40.97 202 ASN A O 1
ATOM 1625 N N . ALA A 1 203 ? 25.470 -9.777 -28.943 1.00 45.28 203 ALA A N 1
ATOM 1626 C CA . ALA A 1 203 ? 25.625 -8.320 -28.988 1.00 45.28 203 ALA A CA 1
ATOM 1627 C C . ALA A 1 203 ? 25.046 -7.680 -30.275 1.00 45.28 203 ALA A C 1
ATOM 1629 O O . ALA A 1 203 ? 25.794 -7.309 -31.159 1.00 45.28 203 ALA A O 1
ATOM 1630 N N . LYS A 1 204 ? 23.724 -7.550 -30.420 1.00 50.69 204 LYS A N 1
ATOM 1631 C CA . LYS A 1 204 ? 22.999 -7.219 -31.680 1.00 50.69 204 LYS A CA 1
ATOM 1632 C C . LYS A 1 204 ? 23.436 -5.908 -32.375 1.00 50.69 204 LYS A C 1
ATOM 1634 O O . LYS A 1 204 ? 23.628 -4.901 -31.701 1.00 50.69 204 LYS A O 1
ATOM 1639 N N . CYS A 1 205 ? 23.523 -5.912 -33.714 1.00 46.34 205 CYS A N 1
ATOM 1640 C CA . CYS A 1 205 ? 23.970 -4.803 -34.576 1.00 46.34 205 CYS A CA 1
ATOM 1641 C C . CYS A 1 205 ? 22.796 -4.041 -35.217 1.00 46.34 205 CYS A C 1
ATOM 1643 O O . CYS A 1 205 ? 21.843 -4.636 -35.701 1.00 46.34 205 CYS A O 1
ATOM 1645 N N . CYS A 1 206 ? 22.880 -2.719 -35.307 1.00 49.31 206 CYS A N 1
ATOM 1646 C CA . CYS A 1 206 ? 21.854 -1.865 -35.907 1.00 49.31 206 CYS A CA 1
ATOM 1647 C C . CYS A 1 206 ? 22.435 -1.082 -37.091 1.00 49.31 206 CYS A C 1
ATOM 1649 O O . CYS A 1 206 ? 23.529 -0.539 -36.952 1.00 49.31 206 CYS A O 1
ATOM 1651 N N . CYS A 1 207 ? 21.744 -1.035 -38.237 1.00 52.59 207 CYS A N 1
ATOM 1652 C CA . CYS A 1 207 ? 22.214 -0.349 -39.447 1.00 52.59 207 CYS A CA 1
ATOM 1653 C C . CYS A 1 207 ? 21.432 0.951 -39.671 1.00 52.59 207 CYS A C 1
ATOM 1655 O O . CYS A 1 207 ? 20.198 0.955 -39.712 1.00 52.59 207 CYS A O 1
ATOM 1657 N N . ILE A 1 208 ? 22.156 2.054 -39.864 1.00 52.50 208 ILE A N 1
ATOM 1658 C CA . ILE A 1 208 ? 21.580 3.354 -40.222 1.00 52.50 208 ILE A CA 1
ATOM 1659 C C . ILE A 1 208 ? 22.181 3.812 -41.541 1.00 52.50 208 ILE A C 1
ATOM 1661 O O . ILE A 1 208 ? 23.402 3.884 -41.696 1.00 52.50 208 ILE A O 1
ATOM 1665 N N . ARG A 1 209 ? 21.306 4.151 -42.489 1.00 48.62 209 ARG A N 1
ATOM 1666 C CA . ARG A 1 209 ? 21.676 4.732 -43.777 1.00 48.62 209 ARG A CA 1
ATOM 1667 C C . ARG A 1 209 ? 21.600 6.249 -43.668 1.00 48.62 209 ARG A C 1
ATOM 1669 O O . ARG A 1 209 ? 20.510 6.806 -43.570 1.00 48.62 209 ARG A O 1
ATOM 1676 N N . TRP A 1 210 ? 22.752 6.911 -43.671 1.00 40.53 210 TRP A N 1
ATOM 1677 C CA . TRP A 1 210 ? 22.812 8.367 -43.688 1.00 40.53 210 TRP A CA 1
ATOM 1678 C C . TRP A 1 210 ? 22.933 8.856 -45.129 1.00 40.53 210 TRP A C 1
ATOM 1680 O O . TRP A 1 210 ? 23.901 8.532 -45.819 1.00 40.53 210 TRP A O 1
ATOM 1690 N N . TYR A 1 211 ? 21.948 9.629 -45.583 1.00 46.22 211 TYR A N 1
ATOM 1691 C CA . TYR A 1 211 ? 22.058 10.390 -46.821 1.00 46.22 211 TYR A CA 1
ATOM 1692 C C . TYR A 1 211 ? 22.808 11.664 -46.484 1.00 46.22 211 TYR A C 1
ATOM 1694 O O . TYR A 1 211 ? 22.269 12.556 -45.827 1.00 46.22 211 TYR A O 1
ATOM 1702 N N . GLY A 1 212 ? 24.071 11.724 -46.884 1.00 36.53 212 GLY A N 1
ATOM 1703 C CA . GLY A 1 212 ? 24.848 12.929 -46.732 1.00 36.53 212 GLY A CA 1
ATOM 1704 C C . GLY A 1 212 ? 24.167 14.050 -47.475 1.00 36.53 212 GLY A C 1
ATOM 1705 O O . GLY A 1 212 ? 24.065 14.025 -48.700 1.00 36.53 212 GLY A O 1
ATOM 1706 N N . GLY A 1 213 ? 23.703 15.039 -46.714 1.00 39.50 213 GLY A N 1
ATOM 1707 C CA . GLY A 1 213 ? 23.339 16.350 -47.221 1.00 39.50 213 GLY A CA 1
ATOM 1708 C C . GLY A 1 213 ? 24.589 17.031 -47.763 1.00 39.50 213 GLY A C 1
ATOM 1709 O O . GLY A 1 213 ? 25.113 17.966 -47.163 1.00 39.50 213 GLY A O 1
ATOM 1710 N N . GLY A 1 214 ? 25.104 16.526 -48.881 1.00 41.31 214 GLY A N 1
ATOM 1711 C CA . GLY A 1 214 ? 26.128 17.165 -49.678 1.00 41.31 214 GLY A CA 1
ATOM 1712 C C . GLY A 1 214 ? 25.557 18.454 -50.250 1.00 41.31 214 GLY A C 1
ATOM 1713 O O . GLY A 1 214 ? 24.964 18.466 -51.31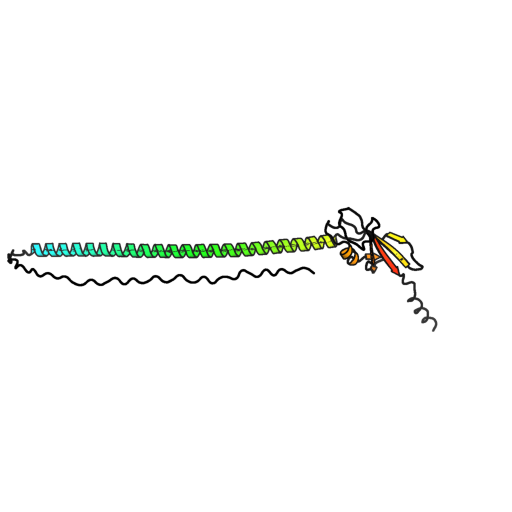9 1.00 41.31 214 GLY A O 1
ATOM 1714 N N . GLY A 1 215 ? 25.718 19.546 -49.512 1.00 44.34 215 GLY A N 1
ATOM 1715 C CA . GLY A 1 215 ? 26.111 20.819 -50.105 1.00 44.34 215 GLY A CA 1
ATOM 1716 C C . GLY A 1 215 ? 25.111 21.601 -50.959 1.00 44.34 215 GLY A C 1
ATOM 1717 O O . GLY A 1 215 ? 25.550 22.582 -51.547 1.00 44.34 215 GLY A O 1
ATOM 1718 N N . LEU A 1 216 ? 23.810 21.293 -51.018 1.00 47.03 216 LEU A N 1
ATOM 1719 C CA . LEU A 1 216 ? 22.897 22.143 -51.810 1.00 47.03 216 LEU A CA 1
ATOM 1720 C C . LEU A 1 216 ? 22.477 23.465 -51.138 1.00 47.03 216 LEU A C 1
ATOM 1722 O O . LEU A 1 216 ? 21.971 24.346 -51.821 1.00 47.03 216 LEU A O 1
ATOM 1726 N N . LEU A 1 217 ? 22.741 23.661 -49.840 1.00 47.56 217 LEU A N 1
ATOM 1727 C CA . LEU A 1 217 ? 22.422 24.921 -49.140 1.00 47.56 217 LEU A CA 1
ATOM 1728 C C . LEU A 1 217 ? 23.585 25.926 -49.059 1.00 47.56 217 LEU A C 1
ATOM 1730 O O . LEU A 1 217 ? 23.390 27.034 -48.572 1.00 47.56 217 LEU A O 1
ATOM 1734 N N . LYS A 1 218 ? 24.785 25.590 -49.556 1.00 47.00 218 LYS A N 1
ATOM 1735 C CA . LYS A 1 218 ? 25.896 26.562 -49.655 1.00 47.00 218 LYS A CA 1
ATOM 1736 C C . LYS A 1 218 ? 26.030 27.214 -51.035 1.00 47.00 218 LYS A C 1
ATOM 1738 O O . LYS A 1 218 ? 26.740 28.207 -51.153 1.00 47.00 218 LYS A O 1
ATOM 1743 N N . ALA A 1 219 ? 25.326 26.720 -52.054 1.00 47.31 219 ALA A N 1
ATOM 1744 C CA . ALA A 1 219 ? 25.380 27.295 -53.399 1.00 47.31 219 ALA A CA 1
ATOM 1745 C C . ALA A 1 219 ? 24.501 28.551 -53.571 1.00 47.31 219 ALA A C 1
ATOM 1747 O O . ALA A 1 219 ? 24.783 29.372 -54.436 1.00 47.31 219 ALA A O 1
ATOM 1748 N N . THR A 1 220 ? 23.484 28.764 -52.732 1.00 49.56 220 THR A N 1
ATOM 1749 C CA . THR A 1 220 ? 22.602 29.943 -52.827 1.00 49.56 220 THR A CA 1
ATOM 1750 C C . THR A 1 220 ? 23.110 31.181 -52.086 1.00 49.56 220 THR A C 1
ATOM 1752 O O . THR A 1 220 ? 22.627 32.274 -52.357 1.00 49.56 220 THR A O 1
ATOM 1755 N N . LEU A 1 221 ? 24.116 31.061 -51.212 1.00 47.22 221 LEU A N 1
ATOM 1756 C CA . LEU A 1 221 ? 24.704 32.216 -50.509 1.00 47.22 221 LEU A CA 1
ATOM 1757 C C . LEU A 1 221 ? 25.887 32.864 -51.248 1.00 47.22 221 LEU A C 1
ATOM 1759 O O . LEU A 1 221 ? 26.207 34.012 -50.967 1.00 47.22 221 LEU A O 1
ATOM 1763 N N . TYR A 1 222 ? 26.488 32.190 -52.234 1.00 44.91 222 TYR A N 1
ATOM 1764 C CA . TYR A 1 222 ? 27.512 32.804 -53.096 1.00 44.91 222 TYR A CA 1
ATOM 1765 C C . TYR A 1 222 ? 26.937 33.521 -54.327 1.00 44.91 222 TYR A C 1
ATOM 1767 O O . TYR A 1 222 ? 27.642 34.307 -54.952 1.00 44.91 222 TYR A O 1
ATOM 1775 N N . ALA A 1 223 ? 25.654 33.321 -54.648 1.00 48.62 223 ALA A N 1
ATOM 1776 C CA . ALA A 1 223 ? 24.984 34.025 -55.744 1.00 48.62 223 ALA A CA 1
ATOM 1777 C C . ALA A 1 223 ? 24.479 35.437 -55.365 1.00 48.62 223 ALA A C 1
ATOM 1779 O O . ALA A 1 223 ? 24.039 36.174 -56.239 1.00 48.62 223 ALA A O 1
ATOM 1780 N N . LEU A 1 224 ? 24.563 35.831 -54.087 1.00 48.78 224 LEU A N 1
ATOM 1781 C CA . LEU A 1 224 ? 24.159 37.157 -53.583 1.00 48.78 224 LEU A CA 1
ATOM 1782 C C . LEU A 1 224 ? 25.345 38.057 -53.184 1.00 48.78 224 LEU A C 1
ATOM 1784 O O . LEU A 1 224 ? 25.138 39.126 -52.627 1.00 48.78 224 LEU A O 1
ATOM 1788 N N . LEU A 1 225 ? 26.582 37.637 -53.470 1.00 43.62 225 LEU A N 1
ATOM 1789 C CA . LEU A 1 225 ? 27.811 38.398 -53.188 1.00 43.62 225 LEU A CA 1
ATOM 1790 C C . LEU A 1 225 ? 28.537 38.876 -54.462 1.00 43.62 225 LEU A C 1
ATOM 1792 O O . LEU A 1 225 ? 29.668 39.346 -54.383 1.00 43.62 225 LEU A O 1
ATOM 1796 N N . ILE A 1 226 ? 27.891 38.764 -55.631 1.00 49.19 226 ILE A N 1
ATOM 1797 C CA . ILE A 1 226 ? 28.381 39.278 -56.929 1.00 49.19 226 ILE A CA 1
ATOM 1798 C C . ILE A 1 226 ? 27.304 40.157 -57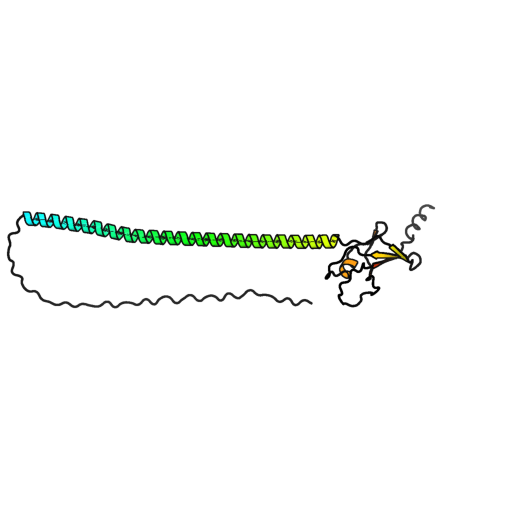.607 1.00 49.19 226 ILE A C 1
ATOM 1800 O O . ILE A 1 226 ? 27.178 40.175 -58.828 1.00 49.19 226 ILE A O 1
ATOM 1804 N N . LEU A 1 227 ? 26.504 40.880 -56.819 1.00 44.91 227 LEU A N 1
ATOM 1805 C CA . LEU A 1 227 ? 25.649 41.976 -57.288 1.00 44.91 227 LEU A CA 1
ATOM 1806 C C . LEU A 1 227 ? 25.818 43.181 -56.366 1.00 44.91 227 LEU A C 1
ATOM 1808 O O . LEU A 1 227 ? 25.720 42.977 -55.136 1.00 44.91 227 LEU A O 1
#

Foldseek 3Di:
DDDDDDDDDDDDDDDDDDDDDDDDDDDDDDDDDDDDDDDDDDPPPPCDPVNVVVVVVVVVVVVVVVVVVVVVVVVVVVVVVVVVVVVVVVVVVVVVVVVVVVVVVVVVVVVVVVVVVVVVVVVVVVLLVVWDWDDWDWDDAPDVQKTKIKTWTDDDQPQPDPVVVSLQVHWDADPNDTDGFDAKAWPVRDRDPDDDGDDDPTRIMTIDIDRHPPDPVVVVVVVVPPD

Secondary structure (DSSP, 8-state):
-------PPP----PPPPPPPP--PPP---------------------HHHHHHHHHHHHHHHHHHHHHHHHHHHHHHHHHHHHHHHHHHHHHHHHHHHHHHHHHHHHHHHHHHHHHHHHHHHHHHHHHH-EEPPPEEEEEEETTEEEEEEEEES---TT--HHHHHHHS-EEETTEEE---EEE-TTS---SS----------EEEEEEE---STTSSSSSTTS--

Radius of gyration: 51.43 Å; chains: 1; bounding box: 100×68×135 Å